Protein AF-A0AA36BYR8-F1 (afdb_monomer_lite)

Organism: Octopus vulgaris (NCBI:txid6645)

Secondary structure (DSSP, 8-state):
--HHHHHHHHHHTT-BS----SHHHHHHHHHHHHH---GGGGG--EEEEEEE-GGGTTSSEEETTS-B--S--B-TT-----TTS-EEEEE-TTS-EEEEETTS--B---B-TT-EEPPPPPPPPPBTTTTEEEEE--EEPPTT-GGG----SS-SEEEEE-PPP----EEEEEEGGG--SEEEPPPBS---HHHHHHHHHH-TT--EEEEETTEEEEEE--SS-PPPPS---SEEEEEE-----

pLDDT: mean 78.92, std 12.3, range [30.88, 96.5]

Structure (mmCIF, N/CA/C/O backbone):
data_AF-A0AA36BYR8-F1
#
_entry.id   AF-A0AA36BYR8-F1
#
loop_
_atom_site.group_PDB
_atom_site.id
_atom_site.type_symbol
_atom_site.label_atom_id
_atom_site.label_alt_id
_atom_site.label_comp_id
_atom_site.label_asym_id
_atom_site.label_entity_id
_atom_site.label_seq_id
_atom_site.pdbx_PDB_ins_code
_atom_site.Cartn_x
_atom_site.Cartn_y
_atom_site.Cartn_z
_atom_site.occupancy
_atom_site.B_iso_or_equiv
_atom_site.auth_seq_id
_atom_site.auth_comp_id
_atom_site.auth_asym_id
_atom_site.auth_atom_id
_atom_site.pdbx_PDB_model_num
ATOM 1 N N . MET A 1 1 ? 12.086 -8.919 -21.365 1.00 90.56 1 MET A N 1
ATOM 2 C CA . MET A 1 1 ? 10.826 -8.605 -22.080 1.00 90.56 1 MET A CA 1
ATOM 3 C C . MET A 1 1 ? 10.870 -7.165 -22.584 1.00 90.56 1 MET A C 1
ATOM 5 O O . MET A 1 1 ? 11.599 -6.370 -21.997 1.00 90.56 1 MET A O 1
ATOM 9 N N . ILE A 1 2 ? 10.138 -6.831 -23.653 1.00 95.56 2 ILE A N 1
ATOM 10 C CA . ILE A 1 2 ? 9.911 -5.421 -24.038 1.00 95.56 2 ILE A CA 1
ATOM 11 C C . ILE A 1 2 ? 8.946 -4.761 -23.050 1.00 95.56 2 ILE A C 1
ATOM 13 O O . ILE A 1 2 ? 8.219 -5.481 -22.360 1.00 95.56 2 ILE A O 1
ATOM 17 N N . TRP A 1 3 ? 8.924 -3.429 -22.971 1.00 95.06 3 TRP A N 1
ATOM 18 C CA . TRP A 1 3 ? 8.187 -2.718 -21.918 1.00 95.06 3 TRP A CA 1
ATOM 19 C C . TRP A 1 3 ? 6.686 -3.039 -21.917 1.00 95.06 3 TRP A C 1
ATOM 21 O O . TRP A 1 3 ? 6.140 -3.430 -20.888 1.00 95.06 3 TRP A O 1
ATOM 31 N N . TYR A 1 4 ? 6.040 -3.008 -23.088 1.00 95.12 4 TYR A N 1
ATOM 32 C CA . TYR A 1 4 ? 4.614 -3.332 -23.219 1.00 95.12 4 TYR A CA 1
ATOM 33 C C . TYR A 1 4 ? 4.281 -4.750 -22.724 1.00 95.12 4 TYR A C 1
ATOM 35 O O . TYR A 1 4 ? 3.317 -4.953 -21.985 1.00 95.12 4 TYR A O 1
ATOM 43 N N . LEU A 1 5 ? 5.105 -5.742 -23.080 1.00 96.50 5 LEU A N 1
ATOM 44 C CA . LEU A 1 5 ? 4.911 -7.119 -22.619 1.00 96.50 5 LEU A CA 1
ATOM 45 C C . LEU A 1 5 ? 5.181 -7.265 -21.118 1.00 96.50 5 LEU A C 1
ATOM 47 O O . LEU A 1 5 ? 4.513 -8.063 -20.469 1.00 96.50 5 LEU A O 1
ATOM 51 N N . ALA A 1 6 ? 6.122 -6.497 -20.566 1.00 95.56 6 ALA A N 1
ATOM 52 C CA . ALA A 1 6 ? 6.394 -6.473 -19.132 1.00 95.56 6 ALA A CA 1
ATOM 53 C C . ALA A 1 6 ? 5.211 -5.885 -18.342 1.00 95.56 6 ALA A C 1
ATOM 55 O O . ALA A 1 6 ? 4.755 -6.502 -17.382 1.00 95.56 6 ALA A O 1
ATOM 56 N N . SER A 1 7 ? 4.655 -4.759 -18.799 1.00 95.31 7 SER A N 1
ATOM 57 C CA . SER A 1 7 ? 3.421 -4.169 -18.260 1.00 95.31 7 SER A CA 1
ATOM 58 C C . SER A 1 7 ? 2.261 -5.168 -18.296 1.00 95.31 7 SER A C 1
ATOM 60 O O . SER A 1 7 ? 1.650 -5.473 -17.268 1.00 95.31 7 SER A O 1
ATOM 62 N N . LYS A 1 8 ? 2.001 -5.766 -19.467 1.00 95.56 8 LYS A N 1
ATOM 63 C CA . LYS A 1 8 ? 0.936 -6.763 -19.642 1.00 95.56 8 LYS A CA 1
ATOM 64 C C . LYS A 1 8 ? 1.138 -7.986 -18.743 1.00 95.56 8 LYS A C 1
ATOM 66 O O . LYS A 1 8 ? 0.169 -8.513 -18.199 1.00 95.56 8 LYS A O 1
ATOM 71 N N . PHE A 1 9 ? 2.385 -8.426 -18.570 1.00 93.12 9 PHE A N 1
ATOM 72 C CA . PHE A 1 9 ? 2.729 -9.522 -17.670 1.00 93.12 9 PHE A CA 1
ATOM 73 C C . PHE A 1 9 ? 2.362 -9.197 -16.218 1.00 93.12 9 PHE A C 1
ATOM 75 O O . PHE A 1 9 ? 1.709 -10.016 -15.580 1.00 93.12 9 PHE A O 1
ATOM 82 N N . CYS A 1 10 ? 2.702 -8.009 -15.709 1.00 91.44 10 CYS A N 1
ATOM 83 C CA . CYS A 1 10 ? 2.327 -7.616 -14.349 1.00 91.44 10 CYS A CA 1
ATOM 84 C C . CYS A 1 10 ? 0.806 -7.515 -14.174 1.00 91.44 10 CYS A C 1
ATOM 86 O O . CYS A 1 10 ? 0.262 -8.056 -13.207 1.00 91.44 10 CYS A O 1
ATOM 88 N N . LYS A 1 11 ? 0.109 -6.923 -15.151 1.00 91.69 11 LYS A N 1
ATOM 89 C CA . LYS A 1 11 ? -1.354 -6.759 -15.124 1.00 91.69 11 LYS A CA 1
ATOM 90 C C . LYS A 1 11 ? -2.101 -8.090 -15.082 1.00 91.69 11 LYS A C 1
ATOM 92 O O . LYS A 1 11 ? -3.120 -8.192 -14.405 1.00 91.69 11 LYS A O 1
ATOM 97 N N . LYS A 1 12 ? -1.562 -9.136 -15.724 1.00 90.19 12 LYS A N 1
ATOM 98 C CA . LYS A 1 12 ? -2.100 -10.507 -15.643 1.00 90.19 12 LYS A CA 1
ATOM 99 C C . LYS A 1 12 ? -2.194 -11.027 -14.198 1.00 90.19 12 LYS A C 1
ATOM 101 O O . LYS A 1 12 ? -3.050 -11.857 -13.920 1.00 90.19 12 LYS A O 1
ATOM 106 N N . TYR A 1 13 ? -1.346 -10.539 -13.292 1.00 85.19 13 TYR A N 1
ATOM 107 C CA . TYR A 1 13 ? -1.317 -10.922 -11.876 1.00 85.19 13 TYR A CA 1
ATOM 108 C C . TYR A 1 13 ? -1.799 -9.792 -10.952 1.00 85.19 13 TYR A C 1
ATOM 110 O O . TYR A 1 13 ? -1.304 -9.659 -9.833 1.00 85.19 13 TYR A O 1
ATOM 118 N N . HIS A 1 14 ? -2.727 -8.947 -11.420 1.00 86.00 14 HIS A N 1
ATOM 119 C CA . HIS A 1 14 ? -3.298 -7.836 -10.640 1.00 86.00 14 HIS A CA 1
ATOM 120 C C . HIS A 1 14 ? -2.235 -6.907 -10.022 1.00 86.00 14 HIS A C 1
ATOM 122 O O . HIS A 1 14 ? -2.396 -6.384 -8.921 1.00 86.00 14 HIS A O 1
ATOM 128 N N . SER A 1 15 ? -1.122 -6.739 -10.732 1.00 87.88 15 SER A N 1
ATOM 129 C CA . SER A 1 15 ? 0.039 -5.946 -10.331 1.00 87.88 15 SER A CA 1
ATOM 130 C C . SER A 1 15 ? 0.421 -4.990 -11.461 1.00 87.88 15 SER A C 1
ATOM 132 O O . SER A 1 15 ? -0.061 -5.130 -12.583 1.00 87.88 15 SER A O 1
ATOM 134 N N . ASN A 1 16 ? 1.328 -4.051 -11.205 1.00 92.31 16 ASN A N 1
ATOM 135 C CA . ASN A 1 16 ? 1.811 -3.108 -12.222 1.00 92.31 16 ASN A CA 1
ATOM 136 C C . ASN A 1 16 ? 3.339 -3.070 -12.255 1.00 92.31 16 ASN A C 1
ATOM 138 O O . ASN A 1 16 ? 3.994 -3.637 -11.375 1.00 92.31 16 ASN A O 1
ATOM 142 N N . LEU A 1 17 ? 3.927 -2.412 -13.258 1.00 93.88 17 LEU A N 1
ATOM 143 C CA . LEU A 1 17 ? 5.334 -2.035 -13.145 1.00 93.88 17 LEU A CA 1
ATOM 144 C C . LEU A 1 17 ? 5.497 -1.019 -11.995 1.00 93.88 17 LEU A C 1
ATOM 146 O O . LEU A 1 17 ? 4.540 -0.326 -11.645 1.00 93.88 17 LEU A O 1
ATOM 150 N N . PRO A 1 18 ? 6.693 -0.911 -11.387 1.00 92.69 18 PRO A N 1
ATOM 151 C CA . PRO A 1 18 ? 6.927 0.010 -10.284 1.00 92.69 18 PRO A CA 1
ATOM 152 C C . PRO A 1 18 ? 6.520 1.452 -10.616 1.00 92.69 18 PRO A C 1
ATOM 154 O O . PRO A 1 18 ? 7.042 2.038 -11.567 1.00 92.69 18 PRO A O 1
ATOM 157 N N . TYR A 1 19 ? 5.635 2.014 -9.793 1.00 92.69 19 TYR A N 1
ATOM 158 C CA . TYR A 1 19 ? 5.282 3.433 -9.761 1.00 92.69 19 TYR A CA 1
ATOM 159 C C . TYR A 1 19 ? 6.088 4.112 -8.647 1.00 92.69 19 TYR A C 1
ATOM 161 O O . TYR A 1 19 ? 5.901 3.814 -7.466 1.00 92.69 19 TYR A O 1
ATOM 169 N N . LEU A 1 20 ? 7.042 4.970 -9.013 1.00 91.25 20 LEU A N 1
ATOM 170 C CA . LEU A 1 20 ? 8.031 5.533 -8.086 1.00 91.25 20 LEU A CA 1
ATOM 171 C C . LEU A 1 20 ? 7.795 7.034 -7.917 1.00 91.25 20 LEU A C 1
ATOM 173 O O . LEU A 1 20 ? 8.389 7.853 -8.615 1.00 91.25 20 LEU A O 1
ATOM 177 N N . LYS A 1 21 ? 6.897 7.385 -6.999 1.00 89.62 21 LYS A N 1
ATOM 178 C CA . LYS A 1 21 ? 6.422 8.763 -6.793 1.00 89.62 21 LYS A CA 1
ATOM 179 C C . LYS A 1 21 ? 7.279 9.603 -5.842 1.00 89.62 21 LYS A C 1
ATOM 181 O O . LYS A 1 21 ? 7.067 10.804 -5.736 1.00 89.62 21 LYS A O 1
ATOM 186 N N . ASP A 1 22 ? 8.208 8.977 -5.126 1.00 91.50 22 ASP A N 1
ATOM 187 C CA . ASP A 1 22 ? 9.018 9.614 -4.086 1.00 91.50 22 ASP A CA 1
ATOM 188 C C . ASP A 1 22 ? 10.299 8.810 -3.787 1.00 91.50 22 ASP A C 1
ATOM 190 O O . ASP A 1 22 ? 10.531 7.710 -4.292 1.00 91.50 22 ASP A O 1
ATOM 194 N N . MET A 1 23 ? 11.160 9.353 -2.924 1.00 90.12 23 MET A N 1
ATOM 195 C CA . MET A 1 23 ? 12.376 8.655 -2.496 1.00 90.12 23 MET A CA 1
ATOM 196 C C . MET A 1 23 ? 12.101 7.409 -1.643 1.00 90.12 23 MET A C 1
ATOM 198 O O . MET A 1 23 ? 12.967 6.536 -1.560 1.00 90.12 23 MET A O 1
ATOM 202 N N . GLU A 1 24 ? 10.936 7.313 -1.000 1.00 90.25 24 GLU A N 1
ATOM 203 C CA . GLU A 1 24 ? 10.567 6.146 -0.196 1.00 90.25 24 GLU A CA 1
ATOM 204 C C . GLU A 1 24 ? 10.315 4.933 -1.097 1.00 90.25 24 GLU A C 1
ATOM 206 O O . GLU A 1 24 ? 10.917 3.878 -0.894 1.00 90.25 24 GLU A O 1
ATOM 211 N N . SER A 1 25 ? 9.523 5.109 -2.155 1.00 88.44 25 SER A N 1
ATOM 212 C CA . SER A 1 25 ? 9.242 4.091 -3.171 1.00 88.44 25 SER A CA 1
ATOM 213 C C . SER A 1 25 ? 10.504 3.641 -3.915 1.00 88.44 25 SER A C 1
ATOM 215 O O . SER A 1 25 ? 10.705 2.437 -4.095 1.00 88.44 25 SER A O 1
ATOM 217 N N . VAL A 1 26 ? 11.418 4.561 -4.255 1.00 88.62 26 VAL A N 1
ATOM 218 C CA . VAL A 1 26 ? 12.731 4.216 -4.842 1.00 88.62 26 VAL A CA 1
ATOM 219 C C . VAL A 1 26 ? 13.553 3.333 -3.893 1.00 88.62 26 VAL A C 1
ATOM 221 O O . VAL A 1 26 ? 14.040 2.270 -4.289 1.00 88.62 26 VAL A O 1
ATOM 224 N N . LYS A 1 27 ? 13.683 3.736 -2.620 1.00 87.75 27 LYS A N 1
ATOM 225 C CA . LYS A 1 27 ? 14.439 2.976 -1.609 1.00 87.75 27 LYS A CA 1
ATOM 226 C C . LYS A 1 27 ? 13.805 1.619 -1.307 1.00 87.75 27 LYS A C 1
ATOM 228 O O . LYS A 1 27 ? 14.537 0.648 -1.124 1.00 87.75 27 LYS A O 1
ATOM 233 N N . ALA A 1 28 ? 12.476 1.537 -1.252 1.00 84.69 28 ALA A N 1
ATOM 234 C CA . ALA A 1 28 ? 11.751 0.300 -0.974 1.00 84.69 28 ALA A CA 1
ATOM 235 C C . ALA A 1 28 ? 12.060 -0.774 -2.025 1.00 84.69 28 ALA A C 1
ATOM 237 O O . ALA A 1 28 ? 12.408 -1.905 -1.678 1.00 84.69 28 ALA A O 1
ATOM 238 N N . ILE A 1 29 ? 12.021 -0.394 -3.303 1.00 82.44 29 ILE A N 1
ATOM 239 C CA . ILE A 1 29 ? 12.349 -1.285 -4.415 1.00 82.44 29 ILE A CA 1
ATOM 240 C C . ILE A 1 29 ? 13.840 -1.656 -4.408 1.00 82.44 29 ILE A C 1
ATOM 242 O O . ILE A 1 29 ? 14.174 -2.838 -4.501 1.00 82.44 29 ILE A O 1
ATOM 246 N N . GLY A 1 30 ? 14.743 -0.688 -4.207 1.00 81.12 30 GLY A N 1
ATOM 247 C CA . GLY A 1 30 ? 16.182 -0.959 -4.089 1.00 81.12 30 GLY A CA 1
ATOM 248 C C . GLY A 1 30 ? 16.512 -1.950 -2.962 1.00 81.12 30 GLY A C 1
ATOM 249 O O . GLY A 1 30 ? 17.247 -2.919 -3.164 1.00 81.12 30 GLY A O 1
ATOM 250 N N . LYS A 1 31 ? 15.906 -1.768 -1.783 1.00 80.69 31 LYS A N 1
ATOM 251 C CA . LYS A 1 31 ? 16.051 -2.680 -0.639 1.00 80.69 31 LYS A CA 1
ATOM 252 C C . LYS A 1 31 ? 15.538 -4.083 -0.964 1.00 80.69 31 LYS A C 1
ATOM 254 O O . LYS A 1 31 ? 16.227 -5.052 -0.642 1.00 80.69 31 LYS A O 1
ATOM 259 N N . ALA A 1 32 ? 14.379 -4.195 -1.618 1.00 78.50 32 ALA A N 1
ATOM 260 C CA . ALA A 1 32 ? 13.830 -5.485 -2.028 1.00 78.50 32 ALA A CA 1
ATOM 261 C C . ALA A 1 32 ? 14.828 -6.255 -2.906 1.00 78.50 32 ALA A C 1
ATOM 263 O O . ALA A 1 32 ? 15.082 -7.428 -2.640 1.00 78.50 32 ALA A O 1
ATOM 264 N N . PHE A 1 33 ? 15.487 -5.590 -3.864 1.00 75.69 33 PHE A N 1
ATOM 265 C CA . PHE A 1 33 ? 16.519 -6.216 -4.699 1.00 75.69 33 PHE A CA 1
ATOM 266 C C . PHE A 1 33 ? 17.730 -6.708 -3.918 1.00 75.69 33 PHE A C 1
ATOM 268 O O . PHE A 1 33 ? 18.145 -7.852 -4.112 1.00 75.69 33 PHE A O 1
ATOM 275 N N . HIS A 1 34 ? 18.273 -5.883 -3.019 1.00 71.12 34 HIS A N 1
ATOM 276 C CA . HIS A 1 34 ? 19.420 -6.265 -2.190 1.00 71.12 34 HIS A CA 1
ATOM 277 C C . HIS A 1 34 ? 19.131 -7.469 -1.289 1.00 71.12 34 HIS A C 1
ATOM 279 O O . HIS A 1 34 ? 20.029 -8.265 -1.024 1.00 71.12 34 HIS A O 1
ATOM 285 N N . GLN A 1 35 ? 17.889 -7.603 -0.823 1.00 69.88 35 GLN A N 1
ATOM 286 C CA . GLN A 1 35 ? 17.458 -8.703 0.036 1.00 69.88 35 GLN A CA 1
ATOM 287 C C . GLN A 1 35 ? 17.150 -9.989 -0.742 1.00 69.88 35 GLN A C 1
ATOM 289 O O . GLN A 1 35 ? 17.133 -11.071 -0.151 1.00 69.88 35 GLN A O 1
ATOM 294 N N . THR A 1 36 ? 16.929 -9.913 -2.060 1.00 67.62 36 THR A N 1
ATOM 295 C CA . THR A 1 36 ? 16.732 -11.121 -2.865 1.00 67.62 36 THR A CA 1
ATOM 296 C C . THR A 1 36 ? 18.028 -11.934 -2.948 1.00 67.62 36 THR A C 1
ATOM 298 O O . THR A 1 36 ? 19.098 -11.420 -3.264 1.00 67.62 36 THR A O 1
ATOM 301 N N . ARG A 1 37 ? 17.945 -13.254 -2.731 1.00 61.38 37 ARG A N 1
ATOM 302 C CA . ARG A 1 37 ? 19.077 -14.184 -2.939 1.00 61.38 37 ARG A CA 1
ATOM 303 C C . ARG A 1 37 ? 19.373 -14.457 -4.423 1.00 61.38 37 ARG A C 1
ATOM 305 O O . ARG A 1 37 ? 20.135 -15.366 -4.750 1.00 61.38 37 ARG A O 1
ATOM 312 N N . ILE A 1 38 ? 18.757 -13.711 -5.338 1.00 62.19 38 ILE A N 1
ATOM 313 C CA . ILE A 1 38 ? 18.843 -13.974 -6.771 1.00 62.19 38 ILE A CA 1
ATOM 314 C C . ILE A 1 38 ? 20.109 -13.298 -7.309 1.00 62.19 38 ILE A C 1
ATOM 316 O O . ILE A 1 38 ? 20.123 -12.106 -7.611 1.00 62.19 38 ILE A O 1
ATOM 320 N N . ARG A 1 39 ? 21.191 -14.077 -7.443 1.00 55.56 39 ARG A N 1
ATOM 321 C CA . ARG A 1 39 ? 22.519 -13.603 -7.887 1.00 55.56 39 ARG A CA 1
ATOM 322 C C . ARG A 1 39 ? 22.492 -12.824 -9.215 1.00 55.56 39 ARG A C 1
ATOM 324 O O . ARG A 1 39 ? 23.289 -11.910 -9.389 1.00 55.56 39 ARG A O 1
ATOM 331 N N . HIS A 1 40 ? 21.543 -13.118 -10.106 1.00 58.88 40 HIS A N 1
ATOM 332 C CA . HIS A 1 40 ? 21.393 -12.454 -11.408 1.00 58.88 40 HIS A CA 1
ATOM 333 C C . HIS A 1 40 ? 20.83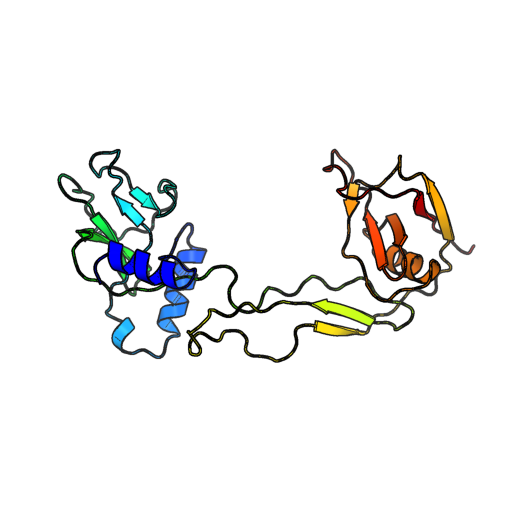3 -11.015 -11.345 1.00 58.88 40 HIS A C 1
ATOM 335 O O . HIS A 1 40 ? 20.902 -10.292 -12.339 1.00 58.88 40 HIS A O 1
ATOM 341 N N . TYR A 1 41 ? 20.310 -10.554 -10.200 1.00 61.22 41 TYR A N 1
ATOM 342 C CA . TYR A 1 41 ? 19.716 -9.211 -10.095 1.00 61.22 41 TYR A CA 1
ATOM 343 C C . TYR A 1 41 ? 20.732 -8.080 -9.917 1.00 61.22 41 TYR A C 1
ATOM 345 O O . TYR A 1 41 ? 20.435 -6.944 -10.279 1.00 61.22 41 TYR A O 1
ATOM 353 N N . LYS A 1 42 ? 21.943 -8.363 -9.416 1.00 56.03 42 LYS A N 1
ATOM 354 C CA . LYS A 1 42 ? 22.950 -7.323 -9.122 1.00 56.03 42 LYS A CA 1
ATOM 355 C C . LYS A 1 42 ? 23.416 -6.524 -10.351 1.00 56.03 42 LYS A C 1
ATOM 357 O O . LYS A 1 42 ? 23.873 -5.395 -10.184 1.00 56.03 42 LYS A O 1
ATOM 362 N N . HIS A 1 43 ? 23.241 -7.071 -11.556 1.00 60.53 43 HIS A N 1
ATOM 363 C CA . HIS A 1 43 ? 23.642 -6.452 -12.828 1.00 60.53 43 HIS A CA 1
ATOM 364 C C . HIS A 1 43 ? 22.486 -6.306 -13.828 1.00 60.53 43 HIS A C 1
ATOM 366 O O . HIS A 1 43 ? 22.716 -6.070 -15.010 1.00 60.53 43 HIS A O 1
ATOM 372 N N . SER A 1 44 ? 21.241 -6.473 -13.377 1.00 73.00 44 SER A N 1
ATOM 373 C CA . SER A 1 44 ? 20.076 -6.408 -14.258 1.00 73.00 44 SER A CA 1
ATOM 374 C C . SER A 1 44 ? 19.457 -5.014 -14.256 1.00 73.00 44 SER A C 1
ATOM 376 O O . SER A 1 44 ? 19.255 -4.415 -13.201 1.00 73.00 44 SER A O 1
ATOM 378 N N . ASN A 1 45 ? 19.086 -4.530 -15.441 1.00 85.31 45 ASN A N 1
ATOM 379 C CA . ASN A 1 45 ? 18.134 -3.437 -15.582 1.00 85.31 45 ASN A CA 1
ATOM 380 C C . ASN A 1 45 ? 16.706 -3.985 -15.569 1.00 85.31 45 ASN A C 1
ATOM 382 O O . ASN A 1 45 ? 16.420 -5.055 -16.113 1.00 85.31 45 ASN A O 1
ATOM 386 N N . TYR A 1 46 ? 15.790 -3.245 -14.958 1.00 88.56 46 TYR A N 1
ATOM 387 C CA . TYR A 1 46 ? 14.394 -3.654 -14.853 1.00 88.56 46 TYR A CA 1
ATOM 388 C C . TYR A 1 46 ? 13.465 -2.493 -15.155 1.00 88.56 46 TYR A C 1
ATOM 390 O O . TYR A 1 46 ? 13.726 -1.349 -14.786 1.00 88.56 46 TYR A O 1
ATOM 398 N N . TRP A 1 47 ? 12.399 -2.798 -15.888 1.00 94.06 47 TRP A N 1
ATOM 399 C CA . TRP A 1 47 ? 11.417 -1.800 -16.281 1.00 94.06 47 TRP A CA 1
ATOM 400 C C . TRP A 1 47 ? 10.712 -1.194 -15.067 1.00 94.06 47 TRP A C 1
ATOM 402 O O . TRP A 1 47 ? 10.388 -1.903 -14.114 1.00 94.06 47 TRP A O 1
ATOM 412 N N . ILE A 1 48 ? 10.453 0.110 -15.142 1.00 94.31 48 ILE A N 1
ATOM 413 C CA . ILE A 1 48 ? 9.514 0.812 -14.264 1.00 94.31 48 ILE A CA 1
ATOM 414 C C . ILE A 1 48 ? 8.326 1.295 -15.098 1.00 94.31 48 ILE A C 1
ATOM 416 O O . ILE A 1 48 ? 8.390 1.305 -16.330 1.00 94.31 48 ILE A O 1
ATOM 420 N N . GLY A 1 49 ? 7.236 1.686 -14.445 1.00 95.00 49 GLY A N 1
ATOM 421 C CA . GLY A 1 49 ? 5.979 2.046 -15.104 1.00 95.00 49 GLY A CA 1
ATOM 422 C C . GLY A 1 49 ? 5.985 3.392 -15.829 1.00 95.00 49 GLY A C 1
ATOM 423 O O . GLY A 1 49 ? 4.920 3.967 -16.004 1.00 95.00 49 GLY A O 1
ATOM 424 N N . LEU A 1 50 ? 7.152 3.918 -16.204 1.00 93.62 50 LEU A N 1
ATOM 425 C CA . LEU A 1 50 ? 7.316 5.256 -16.763 1.00 93.62 50 LEU A CA 1
ATOM 426 C C . LEU A 1 50 ? 7.715 5.187 -18.243 1.00 93.62 50 LEU A C 1
ATOM 428 O O . LEU A 1 50 ? 8.661 4.480 -18.608 1.00 93.62 50 LEU A O 1
ATOM 432 N N . GLN A 1 51 ? 7.020 5.950 -19.082 1.00 91.62 51 GLN A N 1
ATOM 433 C CA . GLN A 1 51 ? 7.247 6.022 -20.526 1.00 91.62 51 GLN A CA 1
ATOM 434 C C . GLN A 1 51 ? 7.210 7.466 -21.038 1.00 91.62 51 GLN A C 1
ATOM 436 O O . GLN A 1 51 ? 6.633 8.356 -20.414 1.00 91.62 51 GLN A O 1
ATOM 441 N N . SER A 1 52 ? 7.832 7.705 -22.188 1.00 88.31 52 SER A N 1
ATOM 442 C CA . SER A 1 52 ? 7.734 8.977 -22.895 1.00 88.31 52 SER A CA 1
ATOM 443 C C . SER A 1 52 ? 6.320 9.144 -23.454 1.00 88.31 52 SER A C 1
ATOM 445 O O . SER A 1 52 ? 5.833 8.265 -24.172 1.00 88.31 52 SER A O 1
ATOM 447 N N . SER A 1 53 ? 5.691 10.280 -23.180 1.00 78.19 53 SER A N 1
ATOM 448 C CA . SER A 1 53 ? 4.343 10.587 -23.638 1.00 78.19 53 SER A CA 1
ATOM 449 C C . SER A 1 53 ? 4.285 10.703 -25.158 1.00 78.19 53 SER A C 1
ATOM 451 O O . SER A 1 53 ? 5.059 11.432 -25.793 1.00 78.19 53 SER A O 1
ATOM 453 N N . SER A 1 54 ? 3.300 10.025 -25.743 1.00 66.88 54 SER A N 1
ATOM 454 C CA . SER A 1 54 ? 2.952 10.163 -27.160 1.00 66.88 54 SER A CA 1
ATOM 455 C C . SER A 1 54 ? 2.399 11.556 -27.488 1.00 66.88 54 SER A C 1
ATOM 457 O O . SER A 1 54 ? 2.591 12.049 -28.598 1.00 66.88 54 SER A O 1
ATOM 459 N N . ARG A 1 55 ? 1.781 12.233 -26.509 1.00 64.69 55 ARG A N 1
ATOM 460 C CA . ARG A 1 55 ? 1.092 13.525 -26.679 1.00 64.69 55 ARG A CA 1
ATOM 461 C C . ARG A 1 55 ? 2.041 14.721 -26.785 1.00 64.69 55 ARG A C 1
ATOM 463 O O . ARG A 1 55 ? 1.650 15.766 -27.288 1.00 64.69 55 ARG A O 1
ATOM 470 N N . GLY A 1 56 ? 3.289 14.566 -26.344 1.00 59.41 56 GLY A N 1
ATOM 471 C CA . GLY A 1 56 ? 4.298 15.630 -26.323 1.00 59.41 56 GLY A CA 1
ATOM 472 C C . GLY A 1 56 ? 5.466 15.423 -27.286 1.00 59.41 56 GLY A C 1
ATOM 473 O O . GLY A 1 56 ? 6.543 15.936 -27.007 1.00 59.41 56 GLY A O 1
ATOM 474 N N . LYS A 1 57 ? 5.317 14.613 -28.348 1.00 58.94 57 LYS A N 1
ATOM 475 C CA . LYS A 1 57 ? 6.432 14.195 -29.233 1.00 58.94 57 LYS A CA 1
ATOM 476 C C . LYS A 1 57 ? 7.634 13.620 -28.457 1.00 58.94 57 LYS A C 1
ATOM 478 O O . LYS A 1 57 ? 8.784 13.882 -28.797 1.00 58.94 57 LYS A O 1
ATOM 483 N N . GLY A 1 58 ? 7.369 12.889 -27.373 1.00 60.69 58 GLY A N 1
ATOM 484 C CA . GLY A 1 58 ? 8.404 12.334 -26.502 1.00 60.69 58 GLY A CA 1
ATOM 485 C C . GLY A 1 58 ? 9.013 13.314 -25.493 1.00 60.69 58 GLY A C 1
ATOM 486 O O . GLY A 1 58 ? 9.776 12.865 -24.654 1.00 60.69 58 GLY A O 1
ATOM 487 N N . GLN A 1 59 ? 8.665 14.609 -25.494 1.00 65.56 59 GLN A N 1
ATOM 488 C CA . GLN A 1 59 ? 9.272 15.611 -24.594 1.00 65.56 59 GLN A CA 1
ATOM 489 C C . GLN A 1 59 ? 8.872 15.474 -23.116 1.00 65.56 59 GLN A C 1
ATOM 491 O O . GLN A 1 59 ? 9.562 15.987 -22.238 1.00 65.56 59 GLN A O 1
ATOM 496 N N . HIS A 1 60 ? 7.769 14.784 -22.834 1.00 81.00 60 HIS A N 1
ATOM 497 C CA . HIS A 1 60 ? 7.225 14.622 -21.486 1.00 81.00 60 HIS A CA 1
ATOM 498 C C . HIS A 1 60 ? 7.194 13.146 -21.101 1.00 81.00 60 HIS A C 1
ATOM 500 O O . HIS A 1 60 ? 7.146 12.278 -21.970 1.00 81.00 60 HIS A O 1
ATOM 506 N N . TRP A 1 61 ? 7.188 12.866 -19.801 1.00 87.94 61 TRP A N 1
ATOM 507 C CA . TRP A 1 61 ? 7.111 11.513 -19.254 1.00 87.94 61 TRP A CA 1
ATOM 508 C C . TRP A 1 61 ? 5.805 11.325 -18.487 1.00 87.94 61 TRP A C 1
ATOM 510 O O . TRP A 1 61 ? 5.373 12.219 -17.757 1.00 87.94 61 TRP A O 1
ATOM 520 N N . GLU A 1 62 ? 5.200 10.156 -18.648 1.00 91.38 62 GLU A N 1
ATOM 521 C CA . GLU A 1 62 ? 3.947 9.768 -18.005 1.00 91.38 62 GLU A CA 1
ATOM 522 C C . GLU A 1 62 ? 4.041 8.336 -17.476 1.00 91.38 62 GLU A C 1
ATOM 524 O O . GLU A 1 62 ? 4.758 7.486 -18.020 1.00 91.38 62 GLU A O 1
ATOM 529 N N . TRP A 1 63 ? 3.336 8.083 -16.382 1.00 93.44 63 TRP A N 1
ATOM 530 C CA . TRP A 1 63 ? 3.212 6.758 -15.794 1.00 93.44 63 TRP A CA 1
ATOM 531 C C . TRP A 1 63 ? 2.154 5.919 -16.524 1.00 93.44 63 TRP A C 1
ATOM 533 O O . TRP A 1 63 ? 1.384 6.433 -17.334 1.00 93.44 63 TRP A O 1
ATOM 543 N N . GLU A 1 64 ? 2.098 4.612 -16.248 1.00 91.56 64 GLU A N 1
ATOM 544 C CA . GLU A 1 64 ? 1.135 3.695 -16.884 1.00 91.56 64 GLU A CA 1
ATOM 545 C C . GLU A 1 64 ? -0.336 4.102 -16.714 1.00 91.56 64 GLU A C 1
ATOM 547 O O . GLU A 1 64 ? -1.171 3.711 -17.529 1.00 91.56 64 GLU A O 1
ATOM 552 N N . ASP A 1 65 ? -0.656 4.843 -15.654 1.00 89.81 65 ASP A N 1
ATOM 553 C CA . ASP A 1 65 ? -1.992 5.364 -15.356 1.00 89.81 65 ASP A CA 1
ATOM 554 C C . ASP A 1 65 ? -2.280 6.720 -16.036 1.00 89.81 65 ASP A C 1
ATOM 556 O O . ASP A 1 65 ? -3.368 7.270 -15.884 1.00 89.81 65 ASP A O 1
ATOM 560 N N . GLY A 1 66 ? -1.326 7.248 -16.810 1.00 89.88 66 GLY A N 1
ATOM 561 C CA . GLY A 1 66 ? -1.405 8.547 -17.477 1.00 89.88 66 GLY A CA 1
ATOM 562 C C . GLY A 1 66 ? -1.026 9.732 -16.584 1.00 89.88 66 GLY A C 1
ATOM 563 O O . GLY A 1 66 ? -1.040 10.871 -17.055 1.00 89.88 66 GLY A O 1
ATOM 564 N N . THR A 1 67 ? -0.663 9.496 -15.321 1.00 91.38 67 THR A N 1
ATOM 565 C CA . THR A 1 67 ? -0.199 10.549 -14.413 1.00 91.38 67 THR A CA 1
ATOM 566 C C . THR A 1 67 ? 1.109 11.156 -14.941 1.00 91.38 67 THR A C 1
ATOM 568 O O . THR A 1 67 ? 2.047 10.408 -15.241 1.00 91.38 67 THR A O 1
ATOM 571 N N . PRO A 1 68 ? 1.231 12.493 -15.061 1.00 90.56 68 PRO A N 1
ATOM 572 C CA . PRO A 1 68 ? 2.475 13.116 -15.501 1.00 90.56 68 PRO A CA 1
ATOM 573 C C . PRO A 1 68 ? 3.580 12.979 -14.446 1.00 90.56 68 PRO A C 1
ATOM 575 O O . PRO A 1 68 ? 3.324 12.898 -13.242 1.00 90.56 68 PRO A O 1
ATOM 578 N N . LEU A 1 69 ? 4.835 12.982 -14.894 1.00 89.88 69 LEU A N 1
ATOM 579 C CA . LEU A 1 69 ? 5.990 12.885 -14.006 1.00 89.88 69 LEU A CA 1
ATOM 580 C C . LEU A 1 69 ? 6.138 14.133 -13.115 1.00 89.88 69 LEU A C 1
ATOM 582 O O . LEU A 1 69 ? 6.460 15.211 -13.607 1.00 89.88 69 LEU A O 1
ATOM 586 N N . SER A 1 70 ? 5.975 13.973 -11.800 1.00 90.38 70 SER A N 1
ATOM 587 C CA . SER A 1 70 ? 6.160 15.040 -10.797 1.00 90.38 70 SER A CA 1
ATOM 588 C C . SER A 1 70 ? 7.438 14.893 -9.961 1.00 90.38 70 SER A C 1
ATOM 590 O O . SER A 1 70 ? 7.996 15.880 -9.488 1.00 90.38 70 SER A O 1
ATOM 592 N N . PHE A 1 71 ? 7.930 13.665 -9.801 1.00 91.12 71 PHE A N 1
ATOM 593 C CA . PHE A 1 71 ? 9.167 13.330 -9.099 1.00 91.12 71 PHE A CA 1
ATOM 594 C C . PHE A 1 71 ? 10.078 12.551 -10.036 1.00 91.12 71 PHE A C 1
ATOM 596 O O . PHE A 1 71 ? 9.619 11.650 -10.733 1.00 91.12 71 PHE A O 1
ATOM 603 N N . SER A 1 72 ? 11.376 12.857 -10.039 1.00 88.56 72 SER A N 1
ATOM 604 C CA . SER A 1 72 ? 12.324 12.126 -10.872 1.00 88.56 72 SER A CA 1
ATOM 605 C C . SER A 1 72 ? 13.608 11.761 -10.148 1.00 88.56 72 SER A C 1
ATOM 607 O O . SER A 1 72 ? 14.111 12.502 -9.303 1.00 88.56 72 SER A O 1
ATOM 609 N N . TYR A 1 73 ? 14.158 10.605 -10.512 1.00 90.31 73 TYR A N 1
ATOM 610 C CA . TYR A 1 73 ? 15.429 10.128 -9.981 1.00 90.31 73 TYR A CA 1
ATOM 611 C C . TYR A 1 73 ? 16.366 9.629 -11.089 1.00 90.31 73 TYR A C 1
ATOM 613 O O . TYR A 1 73 ? 17.068 8.622 -10.955 1.00 90.31 73 TYR A O 1
ATOM 621 N N . TRP A 1 74 ? 16.389 10.367 -12.201 1.00 89.00 74 TRP A N 1
ATOM 622 C CA . TRP A 1 74 ? 17.253 10.107 -13.352 1.00 89.00 74 TRP A CA 1
ATOM 623 C C . TRP A 1 74 ? 18.747 10.105 -12.986 1.00 89.00 74 TRP A C 1
ATOM 625 O O . TRP A 1 74 ? 19.207 10.814 -12.083 1.00 89.00 74 TRP A O 1
ATOM 635 N N . SER A 1 75 ? 19.521 9.282 -13.692 1.00 86.19 75 SER A N 1
ATOM 636 C CA . SER A 1 75 ? 20.986 9.298 -13.659 1.00 86.19 75 SER A CA 1
ATOM 637 C C . SER A 1 75 ? 21.532 10.576 -14.300 1.00 86.19 75 SER A C 1
ATOM 639 O O . SER A 1 75 ? 20.968 11.071 -15.267 1.00 86.19 75 SER A O 1
ATOM 641 N N . ARG A 1 76 ? 22.683 11.082 -13.837 1.00 73.94 76 ARG A N 1
ATOM 642 C CA . ARG A 1 76 ? 23.350 12.248 -14.460 1.00 73.94 76 ARG A CA 1
ATOM 643 C C . ARG A 1 76 ? 23.782 11.998 -15.912 1.00 73.94 76 ARG A C 1
ATOM 645 O O . ARG A 1 76 ? 23.987 12.949 -16.647 1.00 73.94 76 ARG A O 1
ATOM 652 N N . LYS A 1 77 ? 23.913 10.728 -16.315 1.00 67.50 77 LYS A N 1
ATOM 653 C CA . LYS A 1 77 ? 24.219 10.305 -17.695 1.00 67.50 77 LYS A CA 1
ATOM 654 C C . LYS A 1 77 ? 22.978 10.250 -18.602 1.00 67.50 77 LYS A C 1
ATOM 656 O O . LYS A 1 77 ? 23.070 9.799 -19.739 1.00 67.50 77 LYS A O 1
ATOM 661 N N . TYR A 1 78 ? 21.807 10.625 -18.090 1.00 66.94 78 TYR A N 1
ATOM 662 C CA . TYR A 1 78 ? 20.572 10.656 -18.861 1.00 66.94 78 TYR A CA 1
ATOM 663 C C . TYR A 1 78 ? 20.585 11.845 -19.829 1.00 66.94 78 TYR A C 1
ATOM 665 O O . TYR A 1 78 ? 20.663 12.995 -19.403 1.00 66.94 78 TYR A O 1
ATOM 673 N N . HIS A 1 79 ? 20.475 11.558 -21.126 1.00 57.72 79 HIS A N 1
ATOM 674 C CA . HIS A 1 79 ? 20.263 12.567 -22.159 1.00 57.72 79 HIS A CA 1
ATOM 675 C C . HIS A 1 79 ? 18.798 12.520 -22.624 1.00 57.72 79 HIS A C 1
ATOM 677 O O . HIS A 1 79 ? 18.361 11.481 -23.119 1.00 57.72 79 HIS A O 1
ATOM 683 N N . PRO A 1 80 ? 18.038 13.624 -22.526 1.00 58.31 80 PRO A N 1
ATOM 684 C CA . PRO A 1 80 ? 16.629 13.690 -22.911 1.00 58.31 80 PRO A CA 1
ATOM 685 C C . PRO A 1 80 ? 16.423 13.835 -24.427 1.00 58.31 80 PRO A C 1
ATOM 687 O O . PRO A 1 80 ? 15.432 14.419 -24.853 1.00 58.31 80 PRO A O 1
ATOM 690 N N . ASN A 1 81 ? 17.318 13.324 -25.276 1.00 57.47 81 ASN A N 1
ATOM 691 C CA . ASN A 1 81 ? 17.104 13.361 -26.727 1.00 57.47 81 ASN A CA 1
ATOM 692 C C . ASN A 1 81 ? 16.127 12.244 -27.138 1.00 57.47 81 ASN A C 1
ATOM 694 O O . ASN A 1 81 ? 16.481 11.294 -27.827 1.00 57.47 81 ASN A O 1
ATOM 698 N N . VAL A 1 82 ? 14.881 12.379 -26.679 1.00 60.25 82 VAL A N 1
ATOM 699 C CA . VAL A 1 82 ? 13.705 11.522 -26.928 1.00 60.25 82 VAL A CA 1
ATOM 700 C C . VAL A 1 82 ? 13.033 11.824 -28.277 1.00 60.25 82 VAL A C 1
ATOM 702 O O . VAL A 1 82 ? 11.915 11.390 -28.545 1.00 60.25 82 VAL A O 1
ATOM 705 N N . LEU A 1 83 ? 13.708 12.564 -29.159 1.00 57.25 83 LEU A N 1
ATOM 706 C CA . LEU A 1 83 ? 13.170 12.911 -30.467 1.00 57.25 83 LEU A CA 1
ATOM 707 C C . LEU A 1 83 ? 13.131 11.657 -31.358 1.00 57.25 83 LEU A C 1
ATOM 709 O O . LEU A 1 83 ? 14.139 10.981 -31.556 1.00 57.25 83 LEU A O 1
ATOM 713 N N . ASN A 1 84 ? 11.945 11.378 -31.903 1.00 64.31 84 ASN A N 1
ATOM 714 C CA . ASN A 1 84 ? 11.628 10.363 -32.920 1.00 64.31 84 ASN A CA 1
ATOM 715 C C . ASN A 1 84 ? 11.411 8.907 -32.462 1.00 64.31 84 ASN A C 1
ATOM 717 O O . ASN A 1 84 ? 11.064 8.082 -33.306 1.00 64.31 84 ASN A O 1
ATOM 721 N N . TYR A 1 85 ? 11.534 8.561 -31.174 1.00 70.25 85 TYR A N 1
ATOM 722 C CA . TYR A 1 85 ? 11.215 7.205 -30.691 1.00 70.25 85 TYR A CA 1
ATOM 723 C C . TYR A 1 85 ? 10.496 7.212 -29.337 1.00 70.25 85 TYR A C 1
ATOM 725 O O . TYR A 1 85 ? 10.702 8.104 -28.522 1.00 70.25 85 TYR A O 1
ATOM 733 N N . HIS A 1 86 ? 9.683 6.182 -29.074 1.00 83.06 86 HIS A N 1
ATOM 734 C CA . HIS A 1 86 ? 9.103 5.947 -27.749 1.00 83.06 86 HIS A CA 1
ATOM 735 C C . HIS A 1 86 ? 10.142 5.316 -26.817 1.00 83.06 86 HIS A C 1
ATOM 737 O O . HIS A 1 86 ? 10.638 4.206 -27.063 1.00 83.06 86 HIS A O 1
ATOM 743 N N . TYR A 1 87 ? 10.453 6.023 -25.735 1.00 88.12 87 TYR A N 1
ATOM 744 C CA . TYR A 1 87 ? 11.386 5.586 -24.706 1.00 88.12 87 TYR A CA 1
ATOM 745 C C . TYR A 1 87 ? 10.652 5.182 -23.440 1.00 88.12 87 TYR A C 1
ATOM 747 O O . TYR A 1 87 ? 9.634 5.752 -23.063 1.00 88.12 87 TYR A O 1
ATOM 755 N N . CYS A 1 88 ? 11.210 4.186 -22.771 1.00 91.38 88 CYS A N 1
ATOM 756 C CA . CYS A 1 88 ? 10.692 3.664 -21.525 1.00 91.38 88 CYS A CA 1
ATOM 757 C C . CYS A 1 88 ? 11.800 3.689 -20.482 1.00 91.38 88 CYS A C 1
ATOM 759 O O . CYS A 1 88 ? 12.981 3.498 -20.801 1.00 91.38 88 CYS A O 1
ATOM 761 N N . ALA A 1 89 ? 11.422 3.949 -19.238 1.00 92.19 89 ALA A N 1
ATOM 762 C CA . ALA A 1 89 ? 12.368 4.067 -18.150 1.00 92.19 89 ALA A CA 1
ATOM 763 C C . ALA A 1 89 ? 12.625 2.707 -17.504 1.00 92.19 89 ALA A C 1
ATOM 765 O O . ALA A 1 89 ? 11.716 1.899 -17.296 1.00 92.19 89 ALA A O 1
ATOM 766 N N . TYR A 1 90 ? 13.874 2.473 -17.138 1.00 91.38 90 TYR A N 1
ATOM 767 C CA . TYR A 1 90 ? 14.297 1.340 -16.336 1.00 91.38 90 TYR A CA 1
ATOM 768 C C . TYR A 1 90 ? 15.167 1.826 -15.182 1.00 91.38 90 TYR A C 1
ATOM 770 O O . TYR A 1 90 ? 15.715 2.928 -15.211 1.00 91.38 90 TYR A O 1
ATOM 778 N N . MET A 1 91 ? 15.310 0.988 -14.165 1.00 88.56 91 MET A N 1
ATOM 779 C CA . MET A 1 91 ? 16.174 1.252 -13.024 1.00 88.56 91 MET A CA 1
ATOM 780 C C . MET A 1 91 ? 17.289 0.200 -12.961 1.00 88.56 91 MET A C 1
ATOM 782 O O . MET A 1 91 ? 17.098 -0.956 -13.347 1.00 88.56 91 MET A O 1
ATOM 786 N N . GLU A 1 92 ? 18.476 0.632 -12.538 1.00 80.69 92 GLU A N 1
ATOM 787 C CA . GLU A 1 92 ? 19.643 -0.226 -12.296 1.00 80.69 92 GLU A CA 1
ATOM 788 C C . GLU A 1 92 ? 19.824 -0.480 -10.791 1.00 80.69 92 GLU A C 1
ATOM 790 O O . GLU A 1 92 ? 19.151 0.123 -9.951 1.00 80.69 92 GLU A O 1
ATOM 795 N N . SER A 1 93 ? 20.750 -1.365 -10.413 1.00 68.12 93 SER A N 1
ATOM 796 C CA . SER A 1 93 ? 21.007 -1.733 -9.010 1.00 68.12 93 SER A CA 1
ATOM 797 C C . SER A 1 93 ? 21.388 -0.549 -8.100 1.00 68.12 93 SER A C 1
ATOM 799 O O . SER A 1 93 ? 21.179 -0.623 -6.894 1.00 68.12 93 SER A O 1
ATOM 801 N N . GLY A 1 94 ? 21.848 0.578 -8.661 1.00 62.56 94 GLY A N 1
ATOM 802 C CA . GLY A 1 94 ? 22.119 1.840 -7.953 1.00 62.56 94 GLY A CA 1
ATOM 803 C C . GLY A 1 94 ? 20.906 2.761 -7.746 1.00 62.56 94 GLY A C 1
ATOM 804 O O . GLY A 1 94 ? 21.079 3.928 -7.401 1.00 62.56 94 GLY A O 1
ATOM 805 N N . SER A 1 95 ? 19.683 2.275 -7.985 1.00 73.75 95 SER A N 1
ATOM 806 C CA . SER A 1 95 ? 18.402 2.991 -7.817 1.00 73.75 95 SER A CA 1
ATOM 807 C C . SER A 1 95 ? 18.171 4.209 -8.724 1.00 73.75 95 SER A C 1
ATOM 809 O O . SER A 1 95 ? 17.096 4.795 -8.678 1.00 73.75 95 SER A O 1
ATOM 811 N N . LYS A 1 96 ? 19.137 4.605 -9.561 1.00 86.00 96 LYS A N 1
ATOM 812 C CA . LYS A 1 96 ? 18.978 5.677 -10.555 1.00 86.00 96 LYS A CA 1
ATOM 813 C C . LYS A 1 96 ? 18.237 5.184 -11.793 1.00 86.00 96 LYS A C 1
ATOM 815 O O . LYS A 1 96 ? 18.387 4.031 -12.199 1.00 86.00 96 LYS A O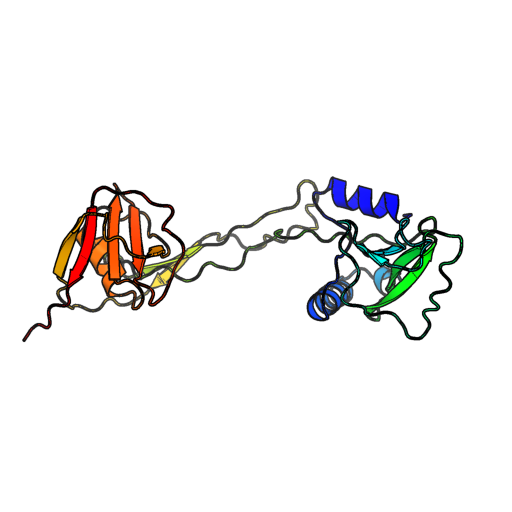 1
ATOM 820 N N . TRP A 1 97 ? 17.452 6.075 -12.391 1.00 89.94 97 TRP A N 1
ATOM 821 C CA . TRP A 1 97 ? 16.663 5.762 -13.579 1.00 89.94 97 TRP A CA 1
ATOM 822 C C . TRP A 1 97 ? 17.433 6.103 -14.851 1.00 89.94 97 TRP A C 1
ATOM 824 O O . TRP A 1 97 ? 18.169 7.092 -14.915 1.00 89.94 97 TRP A O 1
ATOM 834 N N . MET A 1 98 ? 17.235 5.288 -15.873 1.00 88.94 98 MET A N 1
ATOM 835 C CA . MET A 1 98 ? 17.740 5.480 -17.227 1.00 88.94 98 MET A CA 1
ATOM 836 C C . MET A 1 98 ? 16.625 5.156 -18.219 1.00 88.94 98 MET A C 1
ATOM 838 O O . MET A 1 98 ? 15.584 4.622 -17.842 1.00 88.94 98 MET A O 1
ATOM 842 N N . SER A 1 99 ? 16.827 5.475 -19.492 1.00 88.25 99 SER A N 1
ATOM 843 C CA . SER A 1 99 ? 15.843 5.236 -20.544 1.00 88.25 99 SER A CA 1
ATOM 844 C C . SER A 1 99 ? 16.459 4.499 -21.718 1.00 88.25 99 SER A C 1
ATOM 846 O O . SER A 1 99 ? 17.605 4.755 -22.081 1.00 88.25 99 SER A O 1
ATOM 848 N N . LYS A 1 100 ? 15.669 3.648 -22.362 1.00 88.75 100 LYS A N 1
ATOM 849 C CA . LYS A 1 100 ? 16.003 3.036 -23.655 1.00 88.75 100 LYS A CA 1
ATOM 850 C C . LYS A 1 100 ? 14.730 2.855 -24.478 1.00 88.75 100 LYS A C 1
ATOM 852 O O . LYS A 1 100 ? 13.637 3.109 -23.958 1.00 88.75 100 LYS A O 1
ATOM 857 N N . LYS A 1 101 ? 14.833 2.459 -25.749 1.00 89.38 101 LYS A N 1
ATOM 858 C CA . LYS A 1 101 ? 13.640 2.308 -26.595 1.00 89.38 101 LYS A CA 1
ATOM 859 C C . LYS A 1 101 ? 12.718 1.262 -25.969 1.00 89.38 101 LYS A C 1
ATOM 861 O O . LYS A 1 101 ? 13.177 0.209 -25.528 1.00 89.38 101 LYS A O 1
ATOM 866 N N . CYS A 1 102 ? 11.410 1.513 -25.948 1.00 90.31 102 CYS A N 1
ATOM 867 C CA . CYS A 1 102 ? 10.444 0.605 -25.310 1.00 90.31 102 CYS A CA 1
ATOM 868 C C . CYS A 1 102 ? 10.449 -0.821 -25.899 1.00 90.31 102 CYS A C 1
ATOM 870 O O . CYS A 1 102 ? 10.030 -1.773 -25.236 1.00 90.31 102 CYS A O 1
ATOM 872 N N . VAL A 1 103 ? 10.931 -0.961 -27.140 1.00 91.94 103 VAL A N 1
ATOM 873 C CA . VAL A 1 103 ? 11.086 -2.228 -27.873 1.00 91.94 103 VAL A CA 1
ATOM 874 C C . VAL A 1 103 ? 12.334 -3.023 -27.477 1.00 91.94 103 VAL A C 1
ATOM 876 O O . VAL A 1 103 ? 12.462 -4.187 -27.849 1.00 91.94 103 VAL A O 1
ATOM 879 N N . GLU A 1 104 ? 13.262 -2.432 -26.726 1.00 92.06 104 GLU A N 1
ATOM 880 C CA . GLU A 1 104 ? 14.427 -3.151 -26.215 1.00 92.06 104 GLU A CA 1
ATOM 881 C C . GLU A 1 104 ? 14.034 -4.101 -25.080 1.00 92.06 104 GLU A C 1
ATOM 883 O O . GLU A 1 104 ? 12.970 -3.996 -24.472 1.00 92.06 104 GLU A O 1
ATOM 888 N N . ARG A 1 105 ? 14.894 -5.074 -24.769 1.00 93.12 105 ARG A N 1
ATOM 889 C CA . ARG A 1 105 ? 14.619 -6.057 -23.714 1.00 93.12 105 ARG A CA 1
ATOM 890 C C . ARG A 1 105 ? 15.194 -5.593 -22.376 1.00 93.12 105 ARG A C 1
ATOM 892 O O . ARG A 1 105 ? 16.323 -5.118 -22.301 1.00 93.12 105 ARG A O 1
ATOM 899 N N . SER A 1 106 ? 14.415 -5.766 -21.312 1.00 91.50 106 SER A N 1
ATOM 900 C CA . SER A 1 106 ? 14.824 -5.569 -19.914 1.00 91.50 106 SER A CA 1
ATOM 901 C C . SER A 1 106 ? 14.193 -6.636 -19.019 1.00 91.50 106 SER A C 1
ATOM 903 O O . SER A 1 106 ? 13.277 -7.351 -19.454 1.00 91.50 106 SER A O 1
ATOM 905 N N . SER A 1 107 ? 14.654 -6.743 -17.776 1.00 89.81 107 SER A N 1
ATOM 906 C CA . SER A 1 107 ? 13.989 -7.574 -16.767 1.00 89.81 107 SER A CA 1
ATOM 907 C C . SER A 1 107 ? 12.660 -6.949 -16.336 1.00 89.81 107 SER A C 1
ATOM 909 O O . SER A 1 107 ? 12.444 -5.744 -16.484 1.00 89.81 107 SER A O 1
ATOM 911 N N . VAL A 1 108 ? 11.752 -7.778 -15.825 1.00 88.62 108 VAL A N 1
ATOM 912 C CA . VAL A 1 108 ? 10.446 -7.338 -15.325 1.00 88.62 108 VAL A CA 1
ATOM 913 C C . VAL A 1 108 ? 10.384 -7.545 -13.823 1.00 88.62 108 VAL A C 1
ATOM 915 O O . VAL A 1 108 ? 10.707 -8.621 -13.325 1.00 88.62 108 VAL A O 1
ATOM 918 N N . VAL A 1 109 ? 9.951 -6.505 -13.125 1.00 87.38 109 VAL A N 1
ATOM 919 C CA . VAL A 1 109 ? 9.565 -6.557 -11.720 1.00 87.38 109 VAL A CA 1
ATOM 920 C C . VAL A 1 109 ? 8.158 -6.010 -11.641 1.00 87.38 109 VAL A C 1
ATOM 922 O O . VAL A 1 109 ? 7.863 -4.991 -12.258 1.00 87.38 109 VAL A O 1
ATOM 925 N N . CYS A 1 110 ? 7.300 -6.708 -10.911 1.00 87.94 110 CYS A N 1
ATOM 926 C CA . CYS A 1 110 ? 5.924 -6.299 -10.695 1.00 87.94 110 CYS A CA 1
ATOM 927 C C . CYS A 1 110 ? 5.753 -5.876 -9.242 1.00 87.94 110 CYS A C 1
ATOM 929 O O . CYS A 1 110 ? 6.280 -6.524 -8.336 1.00 87.94 110 CYS A O 1
ATOM 931 N N . VAL A 1 111 ? 5.005 -4.801 -9.032 1.00 85.81 111 VAL A N 1
ATOM 932 C CA . VAL A 1 111 ? 4.629 -4.306 -7.713 1.00 85.81 111 VAL A CA 1
ATOM 933 C C . VAL A 1 111 ? 3.136 -4.516 -7.549 1.00 85.81 111 VAL A C 1
ATOM 935 O O . VAL A 1 111 ? 2.327 -4.030 -8.340 1.00 85.81 111 VAL A O 1
ATOM 938 N N . ALA A 1 112 ? 2.795 -5.280 -6.521 1.00 82.56 112 ALA A N 1
ATOM 939 C CA . ALA A 1 112 ? 1.429 -5.569 -6.142 1.00 82.56 112 ALA A CA 1
ATOM 940 C C . ALA A 1 112 ? 1.109 -4.732 -4.900 1.00 82.56 112 ALA A C 1
ATOM 942 O O . ALA A 1 112 ? 1.566 -5.036 -3.796 1.00 82.56 112 ALA A O 1
ATOM 943 N N . GLU A 1 113 ? 0.359 -3.646 -5.070 1.00 77.62 113 GLU A N 1
ATOM 944 C CA . GLU A 1 113 ? -0.108 -2.863 -3.926 1.00 77.62 113 GLU A CA 1
ATOM 945 C C . GLU A 1 113 ? -1.154 -3.646 -3.135 1.00 77.62 113 GLU A C 1
ATOM 947 O O . GLU A 1 113 ? -1.878 -4.469 -3.693 1.00 77.62 113 GLU A O 1
ATOM 952 N N . ASN A 1 114 ? -1.260 -3.387 -1.831 1.00 74.81 114 ASN A N 1
ATOM 953 C CA . ASN A 1 114 ? -2.235 -4.035 -0.948 1.00 74.81 114 ASN A CA 1
ATOM 954 C C . ASN A 1 114 ? -2.151 -5.574 -0.904 1.00 74.81 114 ASN A C 1
ATOM 956 O O . ASN A 1 114 ? -3.131 -6.216 -0.536 1.00 74.81 114 ASN A O 1
ATOM 960 N N . HIS A 1 115 ? -1.009 -6.166 -1.260 1.00 78.56 115 HIS A N 1
ATOM 961 C CA . HIS A 1 115 ? -0.753 -7.599 -1.115 1.00 78.56 115 HIS A CA 1
ATOM 962 C C . HIS A 1 115 ? 0.160 -7.871 0.088 1.00 78.56 115 HIS A C 1
ATOM 964 O O . HIS A 1 115 ? 0.996 -7.049 0.460 1.00 78.56 115 HIS A O 1
ATOM 970 N N . GLY A 1 116 ? -0.002 -9.039 0.702 1.00 80.19 116 GLY A N 1
ATOM 971 C CA . GLY A 1 116 ? 0.578 -9.398 1.993 1.00 80.19 116 GLY A CA 1
ATOM 972 C C . GLY A 1 116 ? -0.259 -8.949 3.182 1.00 80.19 116 GLY A C 1
ATOM 973 O O . GLY A 1 116 ? -1.447 -8.645 3.048 1.00 80.19 116 GLY A O 1
ATOM 974 N N . TRP A 1 117 ? 0.355 -8.980 4.367 1.00 84.88 117 TRP A N 1
ATOM 975 C CA . TRP A 1 117 ? -0.300 -8.554 5.599 1.00 84.88 117 TRP A CA 1
ATOM 976 C C . TRP A 1 117 ? -0.576 -7.056 5.566 1.00 84.88 117 TRP A C 1
ATOM 978 O O . TRP A 1 117 ? 0.333 -6.245 5.375 1.00 84.88 117 TRP A O 1
ATOM 988 N N . SER A 1 118 ? -1.825 -6.680 5.827 1.00 84.81 118 SER A N 1
ATOM 989 C CA . SER A 1 118 ? -2.157 -5.306 6.162 1.00 84.81 118 SER A CA 1
ATOM 990 C C . SER A 1 118 ? -1.419 -4.899 7.436 1.00 84.81 118 SER A C 1
ATOM 992 O O . SER A 1 118 ? -1.075 -5.731 8.285 1.00 84.81 118 SER A O 1
ATOM 994 N N . LYS A 1 119 ? -1.242 -3.588 7.620 1.00 84.75 119 LYS A N 1
ATOM 995 C CA . LYS A 1 119 ? -0.948 -3.067 8.955 1.00 84.75 119 LYS A CA 1
ATOM 996 C C . LYS A 1 119 ? -2.048 -3.540 9.910 1.00 84.75 119 LYS A C 1
ATOM 998 O O . LYS A 1 119 ? -3.205 -3.697 9.504 1.00 84.75 119 LYS A O 1
ATOM 1003 N N . TRP A 1 120 ? -1.671 -3.783 11.158 1.00 86.19 120 TRP A N 1
ATOM 1004 C CA . TRP A 1 120 ? -2.644 -4.005 12.216 1.00 86.19 120 TRP A CA 1
ATOM 1005 C C . TRP A 1 120 ? -3.564 -2.795 12.330 1.00 86.19 120 TRP A C 1
ATOM 1007 O O . TRP A 1 120 ? -3.104 -1.652 12.232 1.00 86.19 120 TRP A O 1
ATOM 1017 N N . THR A 1 121 ? -4.848 -3.041 12.572 1.00 84.06 121 THR A N 1
ATOM 1018 C CA . THR A 1 121 ? -5.725 -1.983 13.058 1.00 84.06 121 THR A CA 1
ATOM 1019 C C . THR A 1 121 ? -5.184 -1.451 14.388 1.00 84.06 121 THR A C 1
ATOM 1021 O O . THR A 1 121 ? -4.488 -2.173 15.119 1.00 84.06 121 THR A O 1
ATOM 1024 N N . PRO A 1 122 ? -5.517 -0.203 14.755 1.00 83.38 122 PRO A N 1
ATOM 1025 C CA . PRO A 1 122 ? -5.407 0.220 16.141 1.00 83.38 122 PRO A CA 1
ATOM 1026 C C . PRO A 1 122 ? -6.109 -0.787 17.061 1.00 83.38 122 PRO A C 1
ATOM 1028 O O . PRO A 1 122 ? -7.035 -1.489 16.638 1.00 83.38 122 PRO A O 1
ATOM 1031 N N . TRP A 1 123 ? -5.660 -0.858 18.311 1.00 81.38 123 TRP A N 1
ATOM 1032 C CA . TRP A 1 123 ? -6.373 -1.619 19.331 1.00 81.38 123 TRP A CA 1
ATOM 1033 C C . TRP A 1 123 ? -7.798 -1.088 19.467 1.00 81.38 123 TRP A C 1
ATOM 1035 O O . TRP A 1 123 ? -8.018 0.125 19.454 1.00 81.38 123 TRP A O 1
ATOM 1045 N N . SER A 1 124 ? -8.753 -2.003 19.603 1.00 72.38 124 SER A N 1
ATOM 1046 C CA . SER A 1 124 ? -10.091 -1.663 20.057 1.00 72.38 124 SER A CA 1
ATOM 1047 C C . SER A 1 124 ? -10.013 -1.032 21.445 1.00 72.38 124 SER A C 1
ATOM 1049 O O . SER A 1 124 ? -9.033 -1.195 22.179 1.00 72.38 124 SER A O 1
ATOM 1051 N N . ALA A 1 125 ? -11.085 -0.353 21.830 1.00 69.81 125 ALA A N 1
ATOM 1052 C CA . ALA A 1 125 ? -11.285 -0.017 23.228 1.00 69.81 125 ALA A CA 1
ATOM 1053 C C . ALA A 1 125 ? -11.423 -1.301 24.081 1.00 69.81 125 ALA A C 1
ATOM 1055 O O . ALA A 1 125 ? -11.684 -2.388 23.546 1.00 69.81 125 ALA A O 1
ATOM 1056 N N . CYS A 1 126 ? -11.161 -1.173 25.384 1.00 74.00 126 CYS A N 1
ATOM 1057 C CA . CYS A 1 126 ? -11.127 -2.292 26.325 1.00 74.00 126 CYS A CA 1
ATOM 1058 C C . CYS A 1 126 ? -12.538 -2.839 26.566 1.00 74.00 126 CYS A C 1
ATOM 1060 O O . CYS A 1 126 ? -13.402 -2.090 27.011 1.00 74.00 126 CYS A O 1
ATOM 1062 N N . ASP A 1 127 ? -12.783 -4.125 26.299 1.00 69.31 127 ASP A N 1
ATOM 1063 C CA . ASP A 1 127 ? -14.015 -4.790 26.737 1.00 69.31 127 ASP A CA 1
ATOM 1064 C C . ASP A 1 127 ? -13.913 -5.081 28.240 1.00 69.31 127 ASP A C 1
ATOM 1066 O O . ASP A 1 127 ? -13.230 -6.018 28.652 1.00 69.31 127 ASP A O 1
ATOM 1070 N N . CYS A 1 128 ? -14.604 -4.289 29.062 1.00 71.25 128 CYS A N 1
ATOM 1071 C CA . CYS A 1 128 ? -14.575 -4.401 30.524 1.00 71.25 128 CYS A CA 1
ATOM 1072 C C . CYS A 1 128 ? -15.265 -5.650 31.084 1.00 71.25 128 CYS A C 1
ATOM 1074 O O . CYS A 1 128 ? -15.153 -5.929 32.275 1.00 71.25 128 CYS A O 1
ATOM 1076 N N . ARG A 1 129 ? -15.981 -6.424 30.259 1.00 68.31 129 ARG A N 1
ATOM 1077 C CA . ARG A 1 129 ? -16.504 -7.729 30.682 1.00 68.31 129 ARG A CA 1
ATOM 1078 C C . ARG A 1 129 ? -15.394 -8.774 30.718 1.00 68.31 129 ARG A C 1
ATOM 1080 O O . ARG A 1 129 ? -15.414 -9.658 31.568 1.00 68.31 129 ARG A O 1
ATOM 1087 N N . THR A 1 130 ? -14.465 -8.697 29.770 1.00 77.56 130 THR A N 1
ATOM 1088 C CA . THR A 1 130 ? -13.378 -9.670 29.612 1.00 77.56 130 THR A CA 1
ATOM 1089 C C . THR A 1 130 ? -12.013 -9.105 29.996 1.00 77.56 130 THR A C 1
ATOM 1091 O O . THR A 1 130 ? -11.059 -9.871 30.061 1.00 77.56 130 THR A O 1
ATOM 1094 N N . ASN A 1 131 ? -11.914 -7.799 30.269 1.00 79.12 131 ASN A N 1
ATOM 1095 C CA . ASN A 1 131 ? -10.668 -7.058 30.480 1.00 79.12 131 ASN A CA 1
ATOM 1096 C C . ASN A 1 131 ? -9.679 -7.245 29.321 1.00 79.12 131 ASN A C 1
ATOM 1098 O O . ASN A 1 131 ? -8.479 -7.448 29.518 1.00 79.12 131 ASN A O 1
ATOM 1102 N N . THR A 1 132 ? -10.191 -7.208 28.084 1.00 80.06 132 THR A N 1
ATOM 1103 C CA . THR A 1 132 ? -9.369 -7.409 26.885 1.00 80.06 132 THR A CA 1
ATOM 1104 C C . THR A 1 132 ? -9.632 -6.396 25.784 1.00 80.06 132 THR A C 1
ATOM 1106 O O . THR A 1 132 ? -10.776 -6.053 25.500 1.00 80.06 132 THR A O 1
ATOM 1109 N N . ALA A 1 133 ? -8.572 -6.006 25.082 1.00 79.06 133 ALA A N 1
ATOM 1110 C CA . ALA A 1 133 ? -8.639 -5.272 23.826 1.00 79.06 133 ALA A CA 1
ATOM 1111 C C . ALA A 1 133 ? -8.204 -6.180 22.672 1.00 79.06 133 ALA A C 1
ATOM 1113 O O . ALA A 1 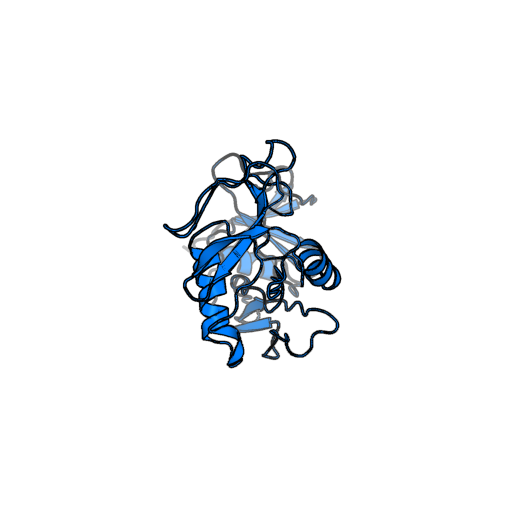133 ? -7.346 -7.051 22.840 1.00 79.06 133 ALA A O 1
ATOM 1114 N N . GLN A 1 134 ? -8.770 -5.960 21.489 1.00 85.88 134 GLN A N 1
ATOM 1115 C CA . GLN A 1 134 ? -8.507 -6.764 20.299 1.00 85.88 134 GLN A CA 1
ATOM 1116 C C . GLN A 1 134 ? -8.029 -5.894 19.142 1.00 85.88 134 GLN A C 1
ATOM 1118 O O . GLN A 1 134 ? -8.345 -4.709 19.053 1.00 85.88 134 GLN A O 1
ATOM 1123 N N . ARG A 1 135 ? -7.266 -6.480 18.226 1.00 84.31 135 ARG A N 1
ATOM 1124 C CA . ARG A 1 135 ? -6.965 -5.871 16.928 1.00 84.31 135 ARG A CA 1
ATOM 1125 C C . ARG A 1 135 ? -6.922 -6.936 15.853 1.00 84.31 135 ARG A C 1
ATOM 1127 O O . ARG A 1 135 ? -6.726 -8.116 16.147 1.00 84.31 135 ARG A O 1
ATOM 1134 N N . SER A 1 136 ? -7.086 -6.514 14.609 1.00 88.81 136 SER A N 1
ATOM 1135 C CA . SER A 1 136 ? -7.094 -7.415 13.466 1.00 88.81 136 SER A CA 1
ATOM 1136 C C . SER A 1 136 ? -6.194 -6.916 12.343 1.00 88.81 136 SER A C 1
ATOM 1138 O O . SER A 1 136 ? -5.769 -5.759 12.291 1.00 88.81 136 SER A O 1
ATOM 1140 N N . ARG A 1 137 ? -5.856 -7.832 11.446 1.00 88.19 137 ARG A N 1
ATOM 1141 C CA . ARG A 1 137 ? -5.194 -7.566 10.174 1.00 88.19 137 ARG A CA 1
ATOM 1142 C C . ARG A 1 137 ? -5.701 -8.567 9.151 1.00 88.19 137 ARG A C 1
ATOM 1144 O O . ARG A 1 137 ? -6.149 -9.660 9.491 1.00 88.19 137 ARG A O 1
ATOM 1151 N N . THR A 1 138 ? -5.593 -8.207 7.886 1.00 88.00 138 THR A N 1
ATOM 1152 C CA . THR A 1 138 ? -5.969 -9.085 6.776 1.00 88.00 138 THR A CA 1
ATOM 1153 C C . THR A 1 138 ? -4.733 -9.434 5.972 1.00 88.00 138 THR A C 1
ATOM 1155 O O . THR A 1 138 ? -3.782 -8.657 5.947 1.00 88.00 138 THR A O 1
ATOM 1158 N N . CYS A 1 139 ? -4.729 -10.597 5.324 1.00 85.81 139 CYS A N 1
ATOM 1159 C CA . CYS A 1 139 ? -3.700 -10.918 4.347 1.00 85.81 139 CYS A CA 1
ATOM 1160 C C . CYS A 1 139 ? -4.313 -11.104 2.969 1.00 85.81 139 CYS A C 1
ATOM 1162 O O . CYS A 1 139 ? -5.336 -11.773 2.835 1.00 85.81 139 CYS A O 1
ATOM 1164 N N . ARG A 1 140 ? -3.678 -10.523 1.950 1.00 83.56 140 ARG A N 1
ATOM 1165 C CA . ARG A 1 140 ? -4.072 -10.704 0.550 1.00 83.56 140 ARG A CA 1
ATOM 1166 C C . ARG A 1 140 ? -2.932 -11.362 -0.215 1.00 83.56 140 ARG A C 1
ATOM 1168 O O . ARG A 1 140 ? -1.883 -10.753 -0.404 1.00 83.56 140 ARG A O 1
ATOM 1175 N N . SER A 1 141 ? -3.114 -12.610 -0.629 1.00 77.56 141 SER A N 1
ATOM 1176 C CA . SER A 1 141 ? -2.143 -13.331 -1.455 1.00 77.56 141 SER A CA 1
ATOM 1177 C C . SER A 1 141 ? -2.372 -13.053 -2.942 1.00 77.56 141 SER A C 1
ATOM 1179 O O . SER A 1 141 ? -3.484 -12.732 -3.358 1.00 77.56 141 SER A O 1
ATOM 1181 N N . ILE A 1 142 ? -1.315 -13.174 -3.753 1.00 75.00 142 ILE A N 1
ATOM 1182 C CA . ILE A 1 142 ? -1.439 -13.119 -5.216 1.00 75.00 142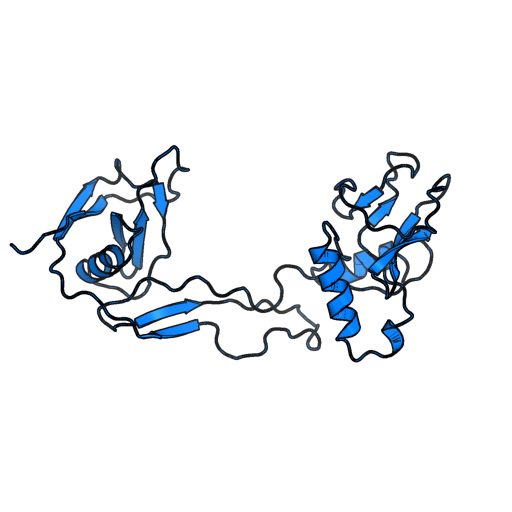 ILE A CA 1
ATOM 1183 C C . ILE A 1 142 ? -1.746 -14.539 -5.722 1.00 75.00 142 ILE A C 1
ATOM 1185 O O . ILE A 1 142 ? -0.943 -15.448 -5.469 1.00 75.00 142 ILE A O 1
ATOM 1189 N N . PRO A 1 143 ? -2.865 -14.762 -6.440 1.00 73.06 143 PRO A N 1
ATOM 1190 C CA . PRO A 1 143 ? -3.188 -16.071 -6.999 1.00 73.06 143 PRO A CA 1
ATOM 1191 C C . PRO A 1 143 ? -2.064 -16.607 -7.895 1.00 73.06 143 PRO A C 1
ATOM 1193 O O . PRO A 1 143 ? -1.449 -15.859 -8.654 1.00 73.06 143 PRO A O 1
ATOM 1196 N N . ASN A 1 144 ? -1.815 -17.919 -7.837 1.00 71.44 144 ASN A N 1
ATOM 1197 C CA . ASN A 1 144 ? -0.845 -18.630 -8.684 1.00 71.44 144 ASN A CA 1
ATOM 1198 C C . ASN A 1 144 ? 0.636 -18.217 -8.525 1.00 71.44 144 ASN A C 1
ATOM 1200 O O . ASN A 1 144 ? 1.468 -18.619 -9.337 1.00 71.44 144 ASN A O 1
ATOM 1204 N N . LEU A 1 145 ? 1.000 -17.472 -7.470 1.00 72.50 145 LEU A N 1
ATOM 1205 C CA . LEU A 1 145 ? 2.392 -17.114 -7.151 1.00 72.50 145 LEU A CA 1
ATOM 1206 C C . LEU A 1 145 ? 2.777 -17.536 -5.716 1.00 72.50 145 LEU A C 1
ATOM 1208 O O . LEU A 1 145 ? 3.008 -16.685 -4.855 1.00 72.50 145 LEU A O 1
ATOM 1212 N N . PRO A 1 146 ? 2.912 -18.848 -5.428 1.00 62.44 146 PRO A N 1
ATOM 1213 C CA . PRO A 1 146 ? 3.171 -19.352 -4.072 1.00 62.44 146 PRO A CA 1
ATOM 1214 C C . PRO A 1 146 ? 4.534 -18.920 -3.507 1.00 62.44 146 PRO A C 1
ATOM 1216 O O . PRO A 1 146 ? 4.687 -18.768 -2.300 1.00 62.44 146 PRO A O 1
ATOM 1219 N N . ARG A 1 147 ? 5.527 -18.651 -4.369 1.00 64.94 147 ARG A N 1
ATOM 1220 C CA . ARG A 1 147 ? 6.837 -18.106 -3.957 1.00 64.94 147 ARG A CA 1
ATOM 1221 C C . ARG A 1 147 ? 6.790 -16.621 -3.577 1.00 64.94 147 ARG A C 1
ATOM 1223 O O . ARG A 1 147 ? 7.749 -16.117 -3.006 1.00 64.94 147 ARG A O 1
ATOM 1230 N N . CYS A 1 148 ? 5.683 -15.944 -3.873 1.00 66.62 148 CYS A N 1
ATOM 1231 C CA . CYS A 1 148 ? 5.381 -14.591 -3.416 1.00 66.62 148 CYS A CA 1
ATOM 1232 C C . CYS A 1 148 ? 4.455 -14.606 -2.187 1.00 66.62 148 CYS A C 1
ATOM 1234 O O . CYS A 1 148 ? 3.808 -13.598 -1.910 1.00 66.62 148 CYS A O 1
ATOM 1236 N N . ASN A 1 149 ? 4.366 -15.729 -1.454 1.00 63.00 149 ASN A N 1
ATOM 1237 C CA . ASN A 1 149 ? 3.589 -15.800 -0.221 1.00 63.00 149 ASN A CA 1
ATOM 1238 C C . ASN A 1 149 ? 4.213 -14.899 0.856 1.00 63.00 149 ASN A C 1
ATOM 1240 O O . ASN A 1 149 ? 5.210 -15.234 1.492 1.00 63.00 149 ASN A O 1
ATOM 1244 N N . THR A 1 150 ? 3.609 -13.732 1.037 1.00 66.38 150 THR A N 1
ATOM 1245 C CA . THR A 1 150 ? 3.963 -12.740 2.055 1.00 66.38 150 THR A CA 1
ATOM 1246 C C . THR A 1 150 ? 3.130 -12.897 3.332 1.00 66.38 150 THR A C 1
ATOM 1248 O O . THR A 1 150 ? 3.368 -12.185 4.307 1.00 66.38 150 THR A O 1
ATOM 1251 N N . CYS A 1 151 ? 2.189 -13.850 3.363 1.00 74.62 151 CYS A N 1
ATOM 1252 C CA . CYS A 1 151 ? 1.294 -14.136 4.486 1.00 74.62 151 CYS A CA 1
ATOM 1253 C C . CYS A 1 151 ? 1.903 -15.128 5.487 1.00 74.62 151 CYS A C 1
ATOM 1255 O O . CYS A 1 151 ? 1.249 -16.080 5.905 1.00 74.62 151 CYS A O 1
ATOM 1257 N N . ASN A 1 152 ? 3.163 -14.934 5.876 1.00 68.19 152 ASN A N 1
ATOM 1258 C CA . ASN A 1 152 ? 3.776 -15.770 6.910 1.00 68.19 152 ASN A CA 1
ATOM 1259 C C . ASN A 1 152 ? 3.252 -15.353 8.299 1.00 68.19 152 ASN A C 1
ATOM 1261 O O . ASN A 1 152 ? 3.184 -14.159 8.601 1.00 68.19 152 ASN A O 1
ATOM 1265 N N . GLY A 1 153 ? 2.871 -16.327 9.133 1.00 66.19 153 GLY A N 1
ATOM 1266 C CA . GLY A 1 153 ? 2.188 -16.129 10.422 1.00 66.19 153 GLY A CA 1
ATOM 1267 C C . GLY A 1 153 ? 0.698 -16.487 10.347 1.00 66.19 153 GLY A C 1
ATOM 1268 O O . GLY A 1 153 ? 0.060 -16.244 9.335 1.00 66.19 153 GLY A O 1
ATOM 1269 N N . HIS A 1 154 ? 0.139 -17.099 11.393 1.00 65.06 154 HIS A N 1
ATOM 1270 C CA . HIS A 1 154 ? -1.210 -17.689 11.327 1.00 65.06 154 HIS A CA 1
ATOM 1271 C C . HIS A 1 154 ? -2.334 -16.777 11.838 1.00 65.06 154 HIS A C 1
ATOM 1273 O O . HIS A 1 154 ? -3.504 -17.056 11.593 1.00 65.06 154 HIS A O 1
ATOM 1279 N N . THR A 1 155 ? -2.015 -15.691 12.547 1.00 78.50 155 THR A N 1
ATOM 1280 C CA . THR A 1 155 ? -3.025 -14.896 13.256 1.00 78.50 155 THR A CA 1
ATOM 1281 C C . THR A 1 155 ? -3.462 -13.653 12.480 1.00 78.50 155 THR A C 1
ATOM 1283 O O . THR A 1 155 ? -2.670 -12.751 12.176 1.00 78.50 155 THR A O 1
ATOM 1286 N N . THR A 1 156 ? -4.764 -13.609 12.191 1.00 85.44 156 THR A N 1
ATOM 1287 C CA . THR A 1 156 ? -5.514 -12.462 11.647 1.00 85.44 156 THR A CA 1
ATOM 1288 C C . THR A 1 156 ? -6.069 -11.553 12.744 1.00 85.44 156 THR A C 1
ATOM 1290 O O . THR A 1 156 ? -6.487 -10.431 12.469 1.00 85.44 156 THR A O 1
ATOM 1293 N N . SER A 1 157 ? -6.065 -12.021 13.990 1.00 88.56 157 SER A N 1
ATOM 1294 C CA . SER A 1 157 ? -6.528 -11.297 15.168 1.00 88.56 157 SER A CA 1
ATOM 1295 C C . SER A 1 157 ? -5.670 -11.646 16.371 1.00 88.56 157 SER A C 1
ATOM 1297 O O . SER A 1 157 ? -5.176 -12.768 16.480 1.00 88.56 157 SER A O 1
ATOM 1299 N N . GLU A 1 158 ? -5.527 -10.701 17.290 1.00 91.25 158 GLU A N 1
ATOM 1300 C CA . GLU A 1 158 ? -4.890 -10.943 18.579 1.00 91.25 158 GLU A CA 1
ATOM 1301 C C . GLU A 1 158 ? -5.545 -10.120 19.685 1.00 91.25 158 GLU A C 1
ATOM 1303 O O . GLU A 1 158 ? -6.242 -9.131 19.430 1.00 91.25 158 GLU A O 1
ATOM 1308 N N . VAL A 1 159 ? -5.318 -10.572 20.916 1.00 89.38 159 VAL A N 1
ATOM 1309 C CA . VAL A 1 159 ? -5.959 -10.072 22.127 1.00 89.38 159 VAL A CA 1
ATOM 1310 C C . VAL A 1 159 ? -4.877 -9.697 23.132 1.00 89.38 159 VAL A C 1
ATOM 1312 O O . VAL A 1 159 ? -3.895 -10.422 23.281 1.00 89.38 159 VAL A O 1
ATOM 1315 N N . LYS A 1 160 ? -5.061 -8.577 23.831 1.00 89.06 160 LYS A N 1
ATOM 1316 C CA . LYS A 1 160 ? -4.243 -8.190 24.986 1.00 89.06 160 LYS A CA 1
ATOM 1317 C C . LYS A 1 160 ? -5.129 -7.883 26.187 1.00 89.06 160 LYS A C 1
ATOM 1319 O O . LYS A 1 160 ? -6.272 -7.466 26.005 1.00 89.06 160 LYS A O 1
ATOM 1324 N N . GLY A 1 161 ? -4.579 -8.032 27.389 1.00 86.69 161 GLY A N 1
ATOM 1325 C CA . GLY A 1 161 ? -5.219 -7.554 28.614 1.00 86.69 161 GLY A CA 1
ATOM 1326 C C . GLY A 1 161 ? -5.276 -6.024 28.679 1.00 86.69 161 GLY A C 1
ATOM 1327 O O . GLY A 1 161 ? -4.428 -5.335 28.101 1.00 86.69 161 GLY A O 1
ATOM 1328 N N . CYS A 1 162 ? -6.283 -5.500 29.367 1.00 80.06 162 CYS A N 1
ATOM 1329 C CA . CYS A 1 162 ? -6.435 -4.086 29.701 1.00 80.06 162 CYS A CA 1
ATOM 1330 C C . CYS A 1 162 ? -7.201 -3.935 31.020 1.00 80.06 162 CYS A C 1
ATOM 1332 O O . CYS A 1 162 ? -7.958 -4.822 31.403 1.00 80.06 162 CYS A O 1
ATOM 1334 N N . GLU A 1 163 ? -6.997 -2.817 31.710 1.00 79.38 163 GLU A N 1
ATOM 1335 C CA . GLU A 1 163 ? -7.677 -2.502 32.967 1.00 79.38 163 GLU A CA 1
ATOM 1336 C C . GLU A 1 163 ? -8.790 -1.489 32.703 1.00 79.38 163 GLU A C 1
ATOM 1338 O O . GLU A 1 163 ? -8.561 -0.486 32.027 1.00 79.38 163 GLU A O 1
ATOM 1343 N N . CYS A 1 164 ? -9.985 -1.752 33.231 1.00 68.75 164 CYS A N 1
ATOM 1344 C CA . CYS A 1 164 ? -11.085 -0.793 33.212 1.00 68.75 164 CYS A CA 1
ATOM 1345 C C . CYS A 1 164 ? -11.194 -0.062 34.548 1.00 68.75 164 CYS A C 1
ATOM 1347 O O . CYS A 1 164 ? -11.075 -0.665 35.617 1.00 68.75 164 CYS A O 1
ATOM 1349 N N . SER A 1 165 ? -11.469 1.239 34.492 1.00 63.06 165 SER A N 1
ATOM 1350 C CA . SER A 1 165 ? -11.722 2.055 35.668 1.00 63.06 165 SER A CA 1
ATOM 1351 C C . SER A 1 165 ? -13.061 1.663 36.293 1.00 63.06 165 SER A C 1
ATOM 1353 O O . SER A 1 165 ? -14.101 1.625 35.639 1.00 63.06 165 SER A O 1
ATOM 1355 N N . SER A 1 166 ? -13.074 1.420 37.601 1.00 54.72 166 SER A N 1
ATOM 1356 C CA . SER A 1 166 ? -14.261 1.063 38.392 1.00 54.72 166 SER A CA 1
ATOM 1357 C C . SER A 1 166 ? -15.243 2.230 38.619 1.00 54.72 166 SER A C 1
ATOM 1359 O O . SER A 1 166 ? -16.082 2.187 39.523 1.00 54.72 166 SER A O 1
ATOM 1361 N N . ARG A 1 167 ? -15.181 3.288 37.799 1.00 58.78 167 ARG A N 1
ATOM 1362 C CA . ARG A 1 167 ? -16.070 4.452 37.901 1.00 58.78 167 ARG A CA 1
ATOM 1363 C C . ARG A 1 167 ? -17.487 4.085 37.452 1.00 58.78 167 ARG A C 1
ATOM 1365 O O . ARG A 1 167 ? -17.707 3.554 36.364 1.00 58.78 167 ARG A O 1
ATOM 1372 N N . LYS A 1 168 ? -18.480 4.402 38.291 1.00 56.66 168 LYS A N 1
ATOM 1373 C CA . LYS A 1 168 ? -19.902 4.265 37.944 1.00 56.66 168 LYS A CA 1
ATOM 1374 C C . LYS A 1 168 ? -20.266 5.299 36.878 1.00 56.66 168 LYS A C 1
ATOM 1376 O O . LYS A 1 168 ? -20.517 6.457 37.185 1.00 56.66 168 LYS A O 1
ATOM 1381 N N . MET A 1 169 ? -20.318 4.863 35.630 1.00 66.56 169 MET A N 1
ATOM 1382 C CA . MET A 1 169 ? -20.726 5.689 34.494 1.00 66.56 169 MET A CA 1
ATOM 1383 C C . MET A 1 169 ? -22.251 5.775 34.358 1.00 66.56 169 MET A C 1
ATOM 1385 O O . MET A 1 169 ? -22.962 4.779 34.525 1.00 66.56 169 MET A O 1
ATOM 1389 N N . LYS A 1 170 ? -22.753 6.961 34.002 1.00 75.50 170 LYS A N 1
ATOM 1390 C CA . LYS A 1 170 ? -24.141 7.171 33.581 1.00 75.50 170 LYS A CA 1
ATOM 1391 C C . LYS A 1 170 ? -24.172 7.575 32.111 1.00 75.50 170 LYS A C 1
ATOM 1393 O O . LYS A 1 170 ? -23.228 8.145 31.575 1.00 75.50 170 LYS A O 1
ATOM 1398 N N . PHE A 1 171 ? -25.266 7.252 31.438 1.00 82.62 171 PHE A N 1
ATOM 1399 C CA . PHE A 1 171 ? -25.487 7.635 30.050 1.00 82.62 171 PHE A CA 1
ATOM 1400 C C . PHE A 1 171 ? -26.955 7.981 29.829 1.00 82.62 171 PHE A C 1
ATOM 1402 O O . PHE A 1 171 ? -27.843 7.396 30.449 1.00 82.62 171 PHE A O 1
ATOM 1409 N N . GLN A 1 172 ? -27.211 8.933 28.935 1.00 87.25 172 GLN A N 1
ATOM 1410 C CA . GLN A 1 172 ? -28.555 9.407 28.616 1.00 87.25 172 GLN A CA 1
ATOM 1411 C C . GLN A 1 172 ? -28.880 9.190 27.147 1.00 87.25 172 GLN A C 1
ATOM 1413 O O . GLN A 1 172 ? -28.075 9.463 26.256 1.00 87.25 172 GLN A O 1
ATOM 1418 N N . LYS A 1 173 ? -30.098 8.708 26.904 1.00 91.12 173 LYS A N 1
ATOM 1419 C CA . LYS A 1 173 ? -30.647 8.508 25.566 1.00 91.12 173 LYS A CA 1
ATOM 1420 C C . LYS A 1 173 ? -30.907 9.860 24.895 1.00 91.12 173 LYS A C 1
ATOM 1422 O O . LYS A 1 173 ? -31.528 10.729 25.502 1.00 91.12 173 LYS A O 1
ATOM 1427 N N . PHE A 1 174 ? -30.496 10.019 23.641 1.00 89.06 174 PHE A N 1
ATOM 1428 C CA . PHE A 1 174 ? -30.756 11.213 22.838 1.00 89.06 174 PHE A CA 1
ATOM 1429 C C . PHE A 1 174 ? -31.263 10.849 21.428 1.00 89.06 174 PHE A C 1
ATOM 1431 O O . PHE A 1 174 ? -30.924 9.782 20.906 1.00 89.06 174 PHE A O 1
ATOM 1438 N N . PRO A 1 175 ? -32.073 11.708 20.781 1.00 88.81 175 PRO A N 1
ATOM 1439 C CA . PRO A 1 175 ? -32.517 11.480 19.405 1.00 88.81 175 PRO A CA 1
ATOM 1440 C C . PRO A 1 175 ? -31.369 11.640 18.396 1.00 88.81 175 PRO A C 1
ATOM 1442 O O . PRO A 1 175 ? -30.618 12.613 18.471 1.00 88.81 175 PRO A O 1
ATOM 1445 N N . TRP A 1 176 ? -31.276 10.756 17.396 1.00 86.12 176 TRP A N 1
ATOM 1446 C CA . TRP A 1 176 ? -30.145 10.727 16.447 1.00 86.12 176 TRP A CA 1
ATOM 1447 C C . TRP A 1 176 ? -29.995 11.985 15.574 1.00 86.12 176 TRP A C 1
ATOM 1449 O O . TRP A 1 176 ? -28.942 12.216 14.994 1.00 86.12 176 TRP A O 1
ATOM 1459 N N . LYS A 1 177 ? -31.000 12.868 15.530 1.00 80.19 177 LYS A N 1
ATOM 1460 C CA . LYS A 1 177 ? -30.883 14.194 14.892 1.00 80.19 177 LYS A CA 1
ATOM 1461 C C . LYS A 1 177 ? -29.708 15.032 15.428 1.00 80.19 177 LYS A C 1
ATOM 1463 O O . LYS A 1 177 ? -29.212 15.898 14.721 1.00 80.19 177 LYS A O 1
ATOM 1468 N N . ASN A 1 178 ? -29.252 14.743 16.650 1.00 73.19 178 ASN A N 1
ATOM 1469 C CA . ASN A 1 178 ? -28.104 15.383 17.297 1.00 73.19 178 ASN A CA 1
ATOM 1470 C C . ASN A 1 178 ? -26.858 14.475 17.293 1.00 73.19 178 ASN A C 1
ATOM 1472 O O . ASN A 1 178 ? -26.080 14.490 18.248 1.00 73.19 178 ASN A O 1
ATOM 1476 N N . ALA A 1 179 ? -26.714 13.619 16.276 1.00 75.62 179 ALA A N 1
ATOM 1477 C CA . ALA A 1 179 ? -25.629 12.651 16.203 1.00 75.62 179 ALA A CA 1
ATOM 1478 C C . ALA A 1 179 ? -24.242 13.318 16.141 1.00 75.62 179 ALA A C 1
ATOM 1480 O O . ALA A 1 179 ? -24.085 14.375 15.521 1.00 75.62 179 ALA A O 1
ATOM 1481 N N . PRO A 1 180 ? -23.215 12.669 16.712 1.00 75.06 180 PRO A N 1
ATOM 1482 C CA . PRO A 1 180 ? -21.825 13.081 16.537 1.00 75.06 180 PRO A CA 1
ATOM 1483 C C . PRO A 1 180 ? -21.384 12.913 15.084 1.00 75.06 180 PRO A C 1
ATOM 1485 O O . PRO A 1 180 ? -22.080 12.295 14.285 1.00 75.06 180 PRO A O 1
ATOM 1488 N N . ARG A 1 181 ? -20.199 13.418 14.728 1.00 73.94 181 ARG A N 1
ATOM 1489 C CA . ARG A 1 181 ? -19.734 13.467 13.323 1.00 73.94 181 ARG A CA 1
ATOM 1490 C C . ARG A 1 181 ? -18.652 12.455 12.956 1.00 73.94 181 ARG A C 1
ATOM 1492 O O . ARG A 1 181 ? -18.252 12.392 11.798 1.00 73.94 181 ARG A O 1
ATOM 1499 N N . LYS A 1 182 ? -18.125 11.700 13.923 1.00 78.94 182 LYS A N 1
ATOM 1500 C CA . LYS A 1 182 ? -17.049 10.733 13.681 1.00 78.94 182 LYS A CA 1
ATOM 1501 C C . LYS A 1 182 ? -17.385 9.390 14.306 1.00 78.94 182 LYS A C 1
ATOM 1503 O O . LYS A 1 182 ? -17.531 9.300 15.521 1.00 78.94 182 LYS A O 1
ATOM 1508 N N . SER A 1 183 ? -17.457 8.345 13.484 1.00 80.94 183 SER A N 1
ATOM 1509 C CA . SER A 1 183 ? -17.524 6.959 13.954 1.00 80.94 183 SER A CA 1
ATOM 1510 C C . SER A 1 183 ? -16.145 6.456 14.380 1.00 80.94 183 SER A C 1
ATOM 1512 O O . SER A 1 183 ? -15.146 6.694 13.695 1.00 80.94 183 SER A O 1
ATOM 1514 N N . LEU A 1 184 ? -16.103 5.720 15.481 1.00 77.25 184 LEU A N 1
ATOM 1515 C CA . LEU A 1 184 ? -14.926 5.040 16.012 1.00 77.25 184 LEU A CA 1
ATOM 1516 C C . LEU A 1 184 ? -15.010 3.528 15.716 1.00 77.25 184 LEU A C 1
ATOM 1518 O O . LEU A 1 184 ? -16.084 3.029 15.362 1.00 77.25 184 LEU A O 1
ATOM 1522 N N . PRO A 1 185 ? -13.896 2.777 15.841 1.00 76.12 185 PRO A N 1
ATOM 1523 C CA . PRO A 1 185 ? -13.916 1.323 15.701 1.00 76.12 185 PRO A CA 1
ATOM 1524 C C . PRO A 1 185 ? -14.976 0.696 16.613 1.00 76.12 185 PRO A C 1
ATOM 1526 O O . PRO A 1 185 ? -14.971 0.915 17.823 1.00 76.12 185 PRO A O 1
ATOM 1529 N N . SER A 1 186 ? -15.902 -0.047 16.008 1.00 69.06 186 SER A N 1
ATOM 1530 C CA . SER A 1 186 ? -17.042 -0.655 16.695 1.00 69.06 186 SER A CA 1
ATOM 1531 C C . SER A 1 186 ? -16.642 -2.031 17.234 1.00 69.06 186 SER A C 1
ATOM 1533 O O . SER A 1 186 ? -16.212 -2.872 16.440 1.00 69.06 186 SER A O 1
ATOM 1535 N N . PRO A 1 187 ? -16.721 -2.285 18.550 1.00 69.31 187 PRO A N 1
ATOM 1536 C CA . PRO A 1 187 ? -16.514 -3.623 19.085 1.00 69.31 187 PRO A CA 1
ATOM 1537 C C . PRO A 1 187 ? -17.684 -4.551 18.719 1.00 69.31 187 PRO A C 1
ATOM 1539 O O . PRO A 1 187 ? -18.841 -4.133 18.624 1.00 69.31 187 PRO A O 1
ATOM 1542 N N . THR A 1 188 ? -17.370 -5.832 18.551 1.00 68.31 188 THR A N 1
ATOM 1543 C CA . THR A 1 188 ? -18.324 -6.901 18.227 1.00 68.31 188 THR A CA 1
ATOM 1544 C C . THR A 1 188 ? -18.457 -7.876 19.391 1.00 68.31 188 THR A C 1
ATOM 1546 O O . THR A 1 188 ? -17.476 -8.142 20.081 1.00 68.31 188 THR A O 1
ATOM 1549 N N . GLY A 1 189 ? -19.640 -8.468 19.572 1.00 66.44 189 GLY A N 1
ATOM 1550 C CA . GLY A 1 189 ? -19.865 -9.496 20.598 1.00 66.44 189 GLY A CA 1
ATOM 1551 C C . GLY A 1 189 ? -20.341 -8.942 21.940 1.00 66.44 189 GLY A C 1
ATOM 1552 O O . GLY A 1 189 ? -20.179 -9.590 22.973 1.00 66.44 189 GLY A O 1
ATOM 1553 N N . ILE A 1 190 ? -20.945 -7.752 21.928 1.00 69.44 190 ILE A N 1
ATOM 1554 C CA . ILE A 1 190 ? -21.422 -7.070 23.130 1.00 69.44 190 ILE A CA 1
ATOM 1555 C C . ILE A 1 190 ? -22.934 -6.978 23.071 1.00 69.44 190 ILE A C 1
ATOM 1557 O O . ILE A 1 190 ? -23.508 -6.287 22.233 1.00 69.44 190 ILE A O 1
ATOM 1561 N N . SER A 1 191 ? -23.588 -7.680 23.986 1.00 67.38 191 SER A N 1
ATOM 1562 C CA . SER A 1 191 ? -25.046 -7.774 24.025 1.00 67.38 191 SER A CA 1
ATOM 1563 C C . SER A 1 191 ? -25.701 -6.739 24.946 1.00 67.38 191 SER A C 1
ATOM 1565 O O . SER A 1 191 ? -26.904 -6.487 24.815 1.00 67.38 191 SER A O 1
ATOM 1567 N N . SER A 1 192 ? -24.942 -6.109 25.854 1.00 78.19 192 SER A N 1
ATOM 1568 C CA . SER A 1 192 ? -25.478 -5.215 26.886 1.00 78.19 192 SER A CA 1
ATOM 1569 C C . SER A 1 192 ? -25.234 -3.731 26.593 1.00 78.19 192 SER A C 1
ATOM 1571 O O . SER A 1 192 ? -24.172 -3.317 26.130 1.00 78.19 192 SER A O 1
ATOM 1573 N N . LEU A 1 193 ? -26.234 -2.905 26.919 1.00 77.44 193 LEU A N 1
ATOM 1574 C CA . LEU A 1 193 ? -26.154 -1.440 26.840 1.00 77.44 193 LEU A CA 1
ATOM 1575 C C . LEU A 1 193 ? -25.033 -0.873 27.718 1.00 77.44 193 LEU A C 1
ATOM 1577 O O . LEU A 1 193 ? -24.321 0.039 27.307 1.00 77.44 193 LEU A O 1
ATOM 1581 N N . GLN A 1 194 ? -24.866 -1.443 28.910 1.00 77.06 194 GLN A N 1
ATOM 1582 C CA . GLN A 1 194 ? -23.845 -1.024 29.860 1.00 77.06 194 GLN A CA 1
ATOM 1583 C C . GLN A 1 194 ? -22.436 -1.386 29.381 1.00 77.06 194 GLN A C 1
ATOM 1585 O O . GLN A 1 194 ? -21.524 -0.593 29.568 1.00 77.06 194 GLN A O 1
ATOM 1590 N N . GLY A 1 195 ? -22.276 -2.510 28.671 1.00 76.81 195 GLY A N 1
ATOM 1591 C CA . GLY A 1 195 ? -21.018 -2.863 28.015 1.00 76.81 195 GLY A CA 1
ATOM 1592 C C . GLY A 1 195 ? -20.606 -1.827 26.969 1.00 76.81 195 GLY A C 1
ATOM 1593 O O . GLY A 1 195 ? -19.482 -1.339 27.010 1.00 76.81 195 GLY A O 1
ATOM 1594 N N . CYS A 1 196 ? -21.525 -1.405 26.091 1.00 83.50 196 CYS A N 1
ATOM 1595 C CA . CYS A 1 196 ? -21.226 -0.339 25.126 1.00 83.50 196 CYS A CA 1
ATOM 1596 C C . CYS A 1 196 ? -20.844 0.985 25.817 1.00 83.50 196 CYS A C 1
ATOM 1598 O O . CYS A 1 196 ? -19.940 1.683 25.354 1.00 83.50 196 CYS A O 1
ATOM 1600 N N . ALA A 1 197 ? -21.507 1.313 26.932 1.00 82.75 197 ALA A N 1
ATOM 1601 C CA . ALA A 1 197 ? -21.190 2.498 27.720 1.00 82.75 197 ALA A CA 1
ATOM 1602 C C . ALA A 1 197 ? -19.779 2.440 28.311 1.00 82.75 197 ALA A C 1
ATOM 1604 O O . ALA A 1 197 ? -19.050 3.419 28.195 1.00 82.75 197 ALA A O 1
ATOM 1605 N N . SER A 1 198 ? -19.371 1.296 28.872 1.00 77.56 198 SER A N 1
ATOM 1606 C CA . SER A 1 198 ? -18.030 1.116 29.446 1.00 77.56 198 SER A CA 1
ATOM 1607 C C . SER A 1 198 ? -16.928 1.287 28.426 1.00 77.56 198 SER A C 1
ATOM 1609 O O . SER A 1 198 ? -15.948 1.977 28.681 1.00 77.56 198 SER A O 1
ATOM 1611 N N . ILE A 1 199 ? -17.134 0.753 27.230 1.00 78.31 199 ILE A N 1
ATOM 1612 C CA . ILE A 1 199 ? -16.158 0.894 26.157 1.00 78.31 199 ILE A CA 1
ATOM 1613 C C . ILE A 1 199 ? -16.055 2.339 25.678 1.00 78.31 199 ILE A C 1
ATOM 1615 O O . ILE A 1 199 ? -14.959 2.816 25.386 1.00 78.31 199 ILE A O 1
ATOM 1619 N N . CYS A 1 200 ? -17.187 3.039 25.581 1.00 82.31 200 CYS A N 1
ATOM 1620 C CA . CYS A 1 200 ? -17.166 4.453 25.246 1.00 82.31 200 CYS A CA 1
ATOM 1621 C C . CYS A 1 200 ? -16.466 5.260 26.350 1.00 82.31 200 CYS A C 1
ATOM 1623 O O . CYS A 1 200 ? -15.637 6.101 26.045 1.00 82.31 200 CYS A O 1
ATOM 1625 N N . PHE A 1 201 ? -16.739 4.967 27.621 1.00 80.94 201 PHE A N 1
ATOM 1626 C CA . PHE A 1 201 ? -16.175 5.691 28.760 1.00 80.94 201 PHE A CA 1
ATOM 1627 C C . PHE A 1 201 ? -14.645 5.614 28.825 1.00 80.94 201 PHE A C 1
ATOM 1629 O O . PHE A 1 201 ? -13.979 6.623 29.030 1.00 80.94 201 PHE A O 1
ATOM 1636 N N . GLU A 1 202 ? -14.079 4.431 28.590 1.00 75.50 202 GLU A N 1
ATOM 1637 C CA . GLU A 1 202 ? -12.624 4.223 28.590 1.00 75.50 202 GLU A CA 1
ATOM 1638 C C . GLU A 1 202 ? -11.930 4.775 27.335 1.00 75.50 202 GLU A C 1
ATOM 1640 O O . GLU A 1 202 ? -10.710 4.949 27.289 1.00 75.50 202 GLU A O 1
ATOM 1645 N N . ASN A 1 203 ? -12.689 5.056 26.278 1.00 77.19 203 ASN A N 1
ATOM 1646 C CA . ASN A 1 203 ? -12.153 5.676 25.082 1.00 77.19 203 ASN A CA 1
ATOM 1647 C C . ASN A 1 203 ? -12.222 7.198 25.231 1.00 77.19 203 ASN A C 1
ATOM 1649 O O . ASN A 1 203 ? -13.273 7.787 25.015 1.00 77.19 203 ASN A O 1
ATOM 1653 N N . GLN A 1 204 ? -11.083 7.844 25.502 1.00 76.38 204 GLN A N 1
ATOM 1654 C CA . GLN A 1 204 ? -10.992 9.307 25.670 1.00 76.38 204 GLN A CA 1
ATOM 1655 C C . GLN A 1 204 ? -11.570 10.124 24.503 1.00 76.38 204 GLN A C 1
ATOM 1657 O O . GLN A 1 204 ? -11.880 11.301 24.662 1.00 76.38 204 GLN A O 1
ATOM 1662 N N . MET A 1 205 ? -11.700 9.522 23.318 1.00 81.44 205 MET A N 1
ATOM 1663 C CA . MET A 1 205 ? -12.273 10.173 22.143 1.00 81.44 205 MET A CA 1
ATOM 1664 C C . MET A 1 205 ? -13.784 9.940 22.013 1.00 81.44 205 MET A C 1
ATOM 1666 O O . MET A 1 205 ? -14.416 10.591 21.187 1.00 81.44 205 MET A O 1
ATOM 1670 N N . CYS A 1 206 ? -14.370 8.991 22.744 1.00 83.00 206 CYS A N 1
ATOM 1671 C CA . CYS A 1 206 ? -15.774 8.623 22.614 1.00 83.00 206 CYS A CA 1
ATOM 1672 C C . CYS A 1 206 ? -16.657 9.499 23.502 1.00 83.00 206 CYS A C 1
ATOM 1674 O O . CYS A 1 206 ? -16.462 9.597 24.708 1.00 83.00 206 CYS A O 1
ATOM 1676 N N . THR A 1 207 ? -17.669 10.113 22.897 1.00 86.75 207 THR A N 1
ATOM 1677 C CA . THR A 1 207 ? -18.661 10.933 23.607 1.00 86.75 207 THR A CA 1
ATOM 1678 C C . THR A 1 207 ? -20.027 10.253 23.663 1.00 86.75 207 THR A C 1
ATOM 1680 O O . THR A 1 207 ? -20.855 10.557 24.525 1.00 86.75 207 THR A O 1
ATOM 1683 N N . SER A 1 208 ? -20.297 9.322 22.744 1.00 88.50 208 SER A N 1
ATOM 1684 C CA . SER A 1 208 ? -21.576 8.614 22.672 1.00 88.50 208 SER A CA 1
ATOM 1685 C C . SER A 1 208 ? -21.495 7.303 21.894 1.00 88.50 208 SER A C 1
ATOM 1687 O O . SER A 1 208 ? -20.539 7.042 21.164 1.00 88.50 208 SER A O 1
ATOM 1689 N N . PHE A 1 209 ? -22.522 6.469 22.043 1.00 89.50 209 PHE A N 1
ATOM 1690 C CA . PHE A 1 209 ? -22.611 5.161 21.407 1.00 89.50 209 PHE A CA 1
ATOM 1691 C C . PHE A 1 209 ? -24.047 4.805 20.992 1.00 89.50 209 PHE A C 1
ATOM 1693 O O . PHE A 1 209 ? -25.025 5.356 21.502 1.00 89.50 209 PHE A O 1
ATOM 1700 N N . VAL A 1 210 ? -24.180 3.848 20.076 1.00 90.69 210 VAL A N 1
ATOM 1701 C CA . VAL A 1 210 ? -25.440 3.198 19.689 1.00 90.69 210 VAL A CA 1
ATOM 1702 C C . VAL A 1 210 ? -25.270 1.696 19.856 1.00 90.69 210 VAL A C 1
ATOM 1704 O O . VAL A 1 210 ? -24.250 1.140 19.462 1.00 90.69 210 VAL A O 1
ATOM 1707 N N . LYS A 1 211 ? -26.272 1.040 20.442 1.00 86.69 211 LYS A N 1
ATOM 1708 C CA . LYS A 1 211 ? -26.310 -0.415 20.594 1.00 86.69 211 LYS A CA 1
ATOM 1709 C C . LYS A 1 211 ? -27.305 -0.992 19.598 1.00 86.69 211 LYS A C 1
ATOM 1711 O O . LYS A 1 211 ? -28.505 -0.758 19.743 1.00 86.69 211 LYS A O 1
ATOM 1716 N N . GLU A 1 212 ? -26.821 -1.785 18.650 1.00 86.19 212 GLU A N 1
ATOM 1717 C CA . GLU A 1 212 ? -27.646 -2.503 17.680 1.00 86.19 212 GLU A CA 1
ATOM 1718 C C . GLU A 1 212 ? -27.359 -4.005 17.785 1.00 86.19 212 GLU A C 1
ATOM 1720 O O . GLU A 1 212 ? -26.269 -4.480 17.490 1.00 86.19 212 GLU A O 1
ATOM 1725 N N . LYS A 1 213 ? -28.340 -4.784 18.260 1.00 81.25 213 LYS A N 1
ATOM 1726 C CA . LYS A 1 213 ? -28.204 -6.238 18.490 1.00 81.25 213 LYS A CA 1
ATOM 1727 C C . LYS A 1 213 ? -26.964 -6.603 19.333 1.00 81.25 213 LYS A C 1
ATOM 1729 O O . LYS A 1 213 ? -27.035 -6.413 20.545 1.00 81.25 213 LYS A O 1
ATOM 1734 N N . ASN A 1 214 ? -25.897 -7.121 18.714 1.00 76.50 214 ASN A N 1
ATOM 1735 C CA . ASN A 1 214 ? -24.631 -7.535 19.344 1.00 76.50 214 ASN A CA 1
ATOM 1736 C C . ASN A 1 214 ? -23.436 -6.645 18.937 1.00 76.50 214 ASN A C 1
ATOM 1738 O O . ASN A 1 214 ? -22.277 -7.025 19.142 1.00 76.50 214 ASN A O 1
ATOM 1742 N N . GLU A 1 215 ? -23.713 -5.490 18.335 1.00 80.06 215 GLU A N 1
ATOM 1743 C CA . GLU A 1 215 ? -22.728 -4.503 17.905 1.00 80.06 215 GLU A CA 1
ATOM 1744 C C . GLU A 1 215 ? -22.905 -3.196 18.688 1.00 80.06 215 GLU A C 1
ATOM 1746 O O . GLU A 1 215 ? -24.026 -2.731 18.933 1.00 80.06 215 GLU A O 1
ATOM 1751 N N . CYS A 1 216 ? -21.781 -2.595 19.084 1.00 85.81 216 CYS A N 1
ATOM 1752 C CA . CYS A 1 216 ? -21.760 -1.243 19.633 1.00 85.81 216 CYS A CA 1
ATOM 1753 C C . CYS A 1 216 ? -21.088 -0.312 18.629 1.00 85.81 216 CYS A C 1
ATOM 1755 O O . CYS A 1 216 ? -19.895 -0.440 18.360 1.00 85.81 216 CYS A O 1
ATOM 1757 N N . HIS A 1 217 ? -21.815 0.676 18.131 1.00 88.25 217 HIS A N 1
ATOM 1758 C CA . HIS A 1 217 ? -21.240 1.742 17.323 1.00 88.25 217 HIS A CA 1
ATOM 1759 C C . HIS A 1 217 ? -20.814 2.885 18.240 1.00 88.25 217 HIS A C 1
ATOM 1761 O O . HIS A 1 217 ? -21.639 3.436 18.964 1.00 88.25 217 HIS A O 1
ATOM 1767 N N . LEU A 1 218 ? -19.527 3.224 18.235 1.00 87.06 218 LEU A N 1
ATOM 1768 C CA . LEU A 1 218 ? -18.945 4.268 19.082 1.00 87.06 218 LEU A CA 1
ATOM 1769 C C . LEU A 1 218 ? -18.725 5.549 18.274 1.00 87.06 218 LEU A C 1
ATOM 1771 O O . LEU A 1 218 ? -18.382 5.485 17.091 1.00 87.06 218 LEU A O 1
ATOM 1775 N N . PHE A 1 219 ? -18.877 6.709 18.906 1.00 87.69 219 PHE A N 1
ATOM 1776 C CA . PHE A 1 219 ? -18.830 7.998 18.224 1.00 87.69 219 PHE A CA 1
ATOM 1777 C C . PHE A 1 219 ? -18.129 9.088 19.039 1.00 87.69 219 PHE A C 1
ATOM 1779 O O . PHE A 1 219 ? -18.161 9.082 20.268 1.00 87.69 219 PHE A O 1
ATOM 1786 N N . ALA A 1 220 ? -17.540 10.048 18.327 1.00 85.06 220 ALA A N 1
ATOM 1787 C CA . ALA A 1 220 ? -16.839 11.208 18.871 1.00 85.06 220 ALA A CA 1
ATOM 1788 C C . ALA A 1 220 ? -17.438 12.523 18.346 1.00 85.06 220 ALA A C 1
ATOM 1790 O O . ALA A 1 220 ? -17.731 12.643 17.148 1.00 85.06 220 ALA A O 1
ATOM 1791 N N . ASP A 1 221 ? -17.552 13.527 19.217 1.00 79.75 221 ASP A N 1
ATOM 1792 C CA . ASP A 1 221 ? -17.816 14.910 18.816 1.00 79.75 221 ASP A CA 1
ATOM 1793 C C . ASP A 1 221 ? -16.496 15.564 18.377 1.00 79.75 221 ASP A C 1
ATOM 1795 O O . ASP A 1 221 ? -15.512 15.575 19.111 1.00 79.75 221 ASP A O 1
ATOM 1799 N N . VAL A 1 222 ? -16.446 16.079 17.147 1.00 68.81 222 VAL A N 1
ATOM 1800 C CA . VAL A 1 222 ? -15.270 16.787 16.617 1.00 68.81 222 VAL A CA 1
ATOM 1801 C C . VAL A 1 222 ? -15.596 18.275 16.585 1.00 68.81 222 VAL A C 1
ATOM 1803 O O . VAL A 1 222 ? -16.643 18.656 16.059 1.00 68.81 222 VAL A O 1
ATOM 1806 N N . MET A 1 223 ? -14.710 19.122 17.116 1.00 52.25 223 MET A N 1
ATOM 1807 C CA . MET A 1 223 ? -14.822 20.569 16.925 1.00 52.25 223 MET A CA 1
ATOM 1808 C C . MET A 1 223 ? -14.524 20.912 15.460 1.00 52.25 223 MET A C 1
ATOM 1810 O O . MET A 1 223 ? -13.441 20.621 14.958 1.00 52.25 223 MET A O 1
ATOM 1814 N N . GLY A 1 224 ? -15.498 21.511 14.770 1.00 52.31 224 GLY A N 1
ATOM 1815 C CA . GLY A 1 224 ? -15.396 21.902 13.361 1.00 52.31 224 GLY A CA 1
ATOM 1816 C C . GLY A 1 224 ? -16.260 21.068 12.408 1.00 52.31 224 GLY A C 1
ATOM 1817 O O . GLY A 1 224 ? -16.877 20.071 12.786 1.00 52.31 224 GLY A O 1
ATOM 1818 N N . ALA A 1 225 ? -16.346 21.519 11.153 1.00 47.94 225 ALA A N 1
ATOM 1819 C CA . ALA A 1 225 ? -17.191 20.940 10.109 1.00 47.94 225 ALA A CA 1
ATOM 1820 C C . ALA A 1 225 ? -16.703 19.542 9.669 1.00 47.94 225 ALA A C 1
ATOM 1822 O O . ALA A 1 225 ? -16.085 19.376 8.623 1.00 47.94 225 ALA A O 1
ATOM 1823 N N . GLY A 1 226 ? -16.972 18.522 10.488 1.00 48.91 226 GLY A N 1
ATOM 1824 C CA . GLY A 1 226 ? -16.778 17.117 10.129 1.00 48.91 226 GLY A CA 1
ATOM 1825 C C . GLY A 1 226 ? -17.770 16.658 9.054 1.00 48.91 226 GLY A C 1
ATOM 1826 O O . GLY A 1 226 ? -18.894 17.167 8.995 1.00 48.91 226 GLY A O 1
ATOM 1827 N N . GLN A 1 227 ? -17.343 15.697 8.227 1.00 53.44 227 GLN A N 1
ATOM 1828 C CA . GLN A 1 227 ? -18.183 15.019 7.233 1.00 53.44 227 GLN A CA 1
ATOM 1829 C C . GLN A 1 227 ? -19.415 14.374 7.901 1.00 53.44 227 GLN A C 1
ATOM 1831 O O . GLN A 1 227 ? -19.317 13.922 9.043 1.00 53.44 227 GLN A O 1
ATOM 1836 N N . PRO A 1 228 ? -20.576 14.324 7.223 1.00 55.56 228 PRO A N 1
ATOM 1837 C CA . PRO A 1 228 ? -21.770 13.688 7.768 1.00 55.56 228 PRO A CA 1
ATOM 1838 C C . PRO A 1 228 ? -21.521 12.197 8.031 1.00 55.56 228 PRO A C 1
ATOM 1840 O O . PRO A 1 228 ? -20.949 11.490 7.198 1.00 55.56 228 PRO A O 1
ATOM 1843 N N . ASN A 1 229 ? -21.963 11.712 9.194 1.00 61.56 229 ASN A N 1
ATOM 1844 C CA . ASN A 1 229 ? -21.914 10.290 9.520 1.00 61.56 229 ASN A CA 1
ATOM 1845 C C . ASN A 1 229 ? -22.693 9.482 8.469 1.00 61.56 229 ASN A C 1
ATOM 1847 O O . ASN A 1 229 ? -23.835 9.801 8.154 1.00 61.56 229 ASN A O 1
ATOM 1851 N N . LYS A 1 230 ? -22.109 8.379 7.985 1.00 66.75 230 LYS A N 1
ATOM 1852 C CA . LYS A 1 230 ? -22.754 7.444 7.039 1.00 66.75 230 LYS A CA 1
ATOM 1853 C C . LYS A 1 230 ? -23.889 6.613 7.675 1.00 66.75 230 LYS A C 1
ATOM 1855 O O . LYS A 1 230 ? -24.550 5.844 6.986 1.00 66.75 230 LYS A O 1
ATOM 1860 N N . TYR A 1 231 ? -24.101 6.743 8.984 1.00 72.56 231 TYR A N 1
ATOM 1861 C CA . TYR A 1 231 ? -25.045 5.942 9.761 1.00 72.56 231 TYR A CA 1
ATOM 1862 C C . TYR A 1 231 ? -26.335 6.706 10.079 1.00 72.56 231 TYR A C 1
ATOM 1864 O O . TYR A 1 231 ? -26.294 7.876 10.468 1.00 72.56 231 TYR A O 1
ATOM 1872 N N . SER A 1 232 ? -27.471 6.010 9.991 1.00 79.38 232 SER A N 1
ATOM 1873 C CA . SER A 1 232 ? -28.794 6.511 10.373 1.00 79.38 232 SER A CA 1
ATOM 1874 C C . SER A 1 232 ? -29.412 5.581 11.417 1.00 79.38 232 SER A C 1
ATOM 1876 O O . SER A 1 232 ? -29.702 4.426 11.114 1.00 79.38 232 SER A O 1
ATOM 1878 N N . PHE A 1 233 ? -29.596 6.080 12.641 1.00 84.19 233 PHE A N 1
ATOM 1879 C CA . PHE A 1 233 ? -30.243 5.360 13.742 1.00 84.19 233 PHE A CA 1
ATOM 1880 C C . PHE A 1 233 ? -31.438 6.154 14.277 1.00 84.19 233 PHE A C 1
ATOM 1882 O O . PHE A 1 23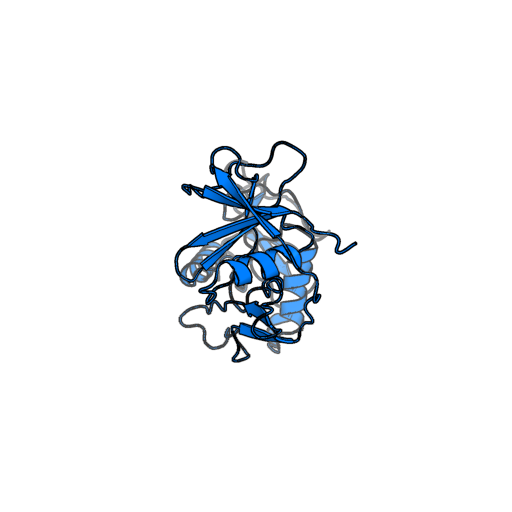3 ? -31.596 7.339 13.992 1.00 84.19 233 PHE A O 1
ATOM 1889 N N . THR A 1 234 ? -32.280 5.525 15.097 1.00 84.50 234 THR A N 1
ATOM 1890 C CA . THR A 1 234 ? -33.411 6.212 15.748 1.00 84.50 234 THR A CA 1
ATOM 1891 C C . THR A 1 234 ? -32.959 7.043 16.957 1.00 84.50 234 THR A C 1
ATOM 1893 O O . THR A 1 234 ? -33.433 8.158 17.180 1.00 84.50 234 THR A O 1
ATOM 1896 N N . TYR A 1 235 ? -32.028 6.518 17.755 1.00 87.31 235 TYR A N 1
ATOM 1897 C CA . TYR A 1 235 ? -31.508 7.160 18.964 1.00 87.31 235 TYR A CA 1
ATOM 1898 C C . TYR A 1 235 ? -30.085 6.683 19.277 1.00 87.31 235 TYR A C 1
ATOM 1900 O O . TYR A 1 235 ? -29.665 5.627 18.809 1.00 87.31 235 TYR A O 1
ATOM 1908 N N . GLY A 1 236 ? -29.370 7.440 20.109 1.00 89.75 236 GLY A N 1
ATOM 1909 C CA . GLY A 1 236 ? -28.081 7.053 20.689 1.00 89.75 236 GLY A CA 1
ATOM 1910 C C . GLY A 1 236 ? -28.023 7.325 22.189 1.00 89.75 236 GLY A C 1
ATOM 1911 O O . GLY A 1 236 ? -28.998 7.792 22.779 1.00 89.75 236 GLY A O 1
ATOM 1912 N N . TYR A 1 237 ? -26.885 7.030 22.810 1.00 90.25 237 TYR A N 1
ATOM 1913 C CA . TYR A 1 237 ? -26.623 7.262 24.229 1.00 90.25 237 TYR A CA 1
ATOM 1914 C C . TYR A 1 237 ? -25.364 8.106 24.397 1.00 90.25 237 TYR A C 1
ATOM 1916 O O . TYR A 1 237 ? -24.310 7.747 23.881 1.00 90.25 237 TYR A O 1
ATOM 1924 N N . ARG A 1 238 ? -25.469 9.228 25.108 1.00 89.25 238 ARG A N 1
ATOM 1925 C CA . ARG A 1 238 ? -24.343 10.109 25.433 1.00 89.25 238 ARG A CA 1
ATOM 1926 C C . ARG A 1 238 ? -23.861 9.820 26.847 1.00 89.25 238 ARG A C 1
ATOM 1928 O O . ARG A 1 238 ? -24.691 9.634 27.738 1.00 89.25 238 ARG A O 1
ATOM 1935 N N . LEU A 1 239 ? -22.547 9.768 27.039 1.00 82.31 239 LEU A N 1
ATOM 1936 C CA . LEU A 1 239 ? -21.960 9.608 28.365 1.00 82.31 239 LEU A CA 1
ATOM 1937 C C . LEU A 1 239 ? -22.182 10.877 29.188 1.00 82.31 239 LEU A C 1
ATOM 1939 O O . LEU A 1 239 ? -22.020 11.988 28.689 1.00 82.31 239 LEU A O 1
ATOM 1943 N N . ILE A 1 240 ? -22.572 10.694 30.442 1.00 77.81 240 ILE A N 1
ATOM 1944 C CA . ILE A 1 240 ? -22.684 11.754 31.437 1.00 77.81 240 ILE A CA 1
ATOM 1945 C C . ILE A 1 240 ? -21.812 11.290 32.594 1.00 77.81 240 ILE A C 1
ATOM 1947 O O . ILE A 1 240 ? -22.167 10.332 33.287 1.00 77.81 240 ILE A O 1
ATOM 1951 N N . ASP A 1 241 ? -20.649 11.914 32.766 1.00 65.25 241 ASP A N 1
ATOM 1952 C CA . ASP A 1 241 ? -19.800 11.654 33.925 1.00 65.25 241 ASP A CA 1
ATOM 1953 C C . ASP A 1 241 ? -20.621 11.815 35.210 1.00 65.25 241 ASP A C 1
ATOM 1955 O O . ASP A 1 241 ? -21.309 12.818 35.408 1.00 65.25 241 ASP A O 1
ATOM 1959 N N . TYR A 1 242 ? -20.563 10.812 36.085 1.00 49.09 242 TYR A N 1
ATOM 1960 C CA . TYR A 1 242 ? -21.029 10.938 37.459 1.00 49.09 242 TYR A CA 1
ATOM 1961 C C . TYR A 1 242 ? -19.785 10.886 38.337 1.00 49.09 242 TYR A C 1
ATOM 1963 O O . TYR A 1 242 ? -19.283 9.806 38.650 1.00 49.09 242 TYR A O 1
ATOM 1971 N N . ASN A 1 243 ? -19.265 12.057 38.707 1.00 43.62 243 ASN A N 1
ATOM 1972 C CA . ASN A 1 243 ? -18.365 12.132 39.849 1.00 43.62 243 ASN A CA 1
ATOM 1973 C C . ASN A 1 243 ? -19.150 11.612 41.058 1.00 43.62 243 ASN A C 1
ATOM 1975 O O . ASN A 1 243 ? -20.194 12.149 41.428 1.00 43.62 243 ASN A O 1
ATOM 1979 N N . GLY A 1 244 ? -18.705 10.479 41.598 1.00 44.88 244 GLY A N 1
ATOM 1980 C CA . GLY A 1 244 ? -19.108 10.053 42.925 1.00 44.88 244 GLY A CA 1
ATOM 1981 C C . GLY A 1 244 ? -18.414 10.967 43.923 1.00 44.88 244 GLY A C 1
ATOM 1982 O O . GLY A 1 244 ? -17.192 10.881 44.039 1.00 44.88 244 GLY A O 1
ATOM 1983 N N . A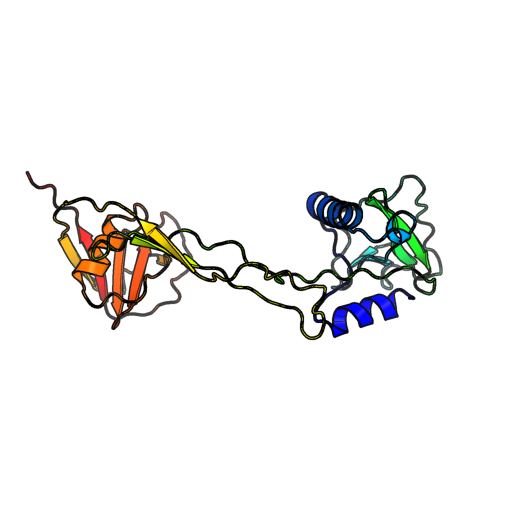SN A 1 245 ? -19.236 11.764 44.609 1.00 30.88 245 ASN A N 1
ATOM 1984 C CA . ASN A 1 245 ? -18.948 12.841 45.564 1.00 30.88 245 ASN A CA 1
ATOM 1985 C C . ASN A 1 245 ? -18.799 14.226 44.935 1.00 30.88 245 ASN A C 1
ATOM 1987 O O . ASN A 1 245 ? -17.813 14.465 44.204 1.00 30.88 245 ASN A O 1
#

Radius of gyration: 26.44 Å; chains: 1; bounding box: 58×41×78 Å

InterPro domains:
  IPR000884 Thrombospondin type-1 (TSP1) repeat [PS50092] (115-165)
  IPR001304 C-type lectin-like [PF00059] (2-111)
  IPR001304 C-type lectin-like [PS50041] (1-111)
  IPR001304 C-type lectin-like [SM00034] (2-111)
  IPR003609 PAN/Apple domain [PS50948] (164-244)
  IPR016186 C-type lectin-like/link domain superfamily [G3DSA:3.10.100.10] (1-118)
  IPR016187 C-type lectin fold [SSF56436] (3-111)
  IPR018378 C-type lectin, conserved site [PS00615] (88-110)

Sequence (245 aa):
MIWYLASKFCKKYHSNLPYLKDMESVKAIGKAFHQTRIRHYKHSNYWIGLQSSSRGKGQHWEWEDGTPLSFSYWSRKYHPNVLNYHYCAYMESGSKWMSKKCVERSSVVCVAENHGWSKWTPWSACDCRTNTAQRSRTCRSIPNLPRCNTCNGHTTSEVKGCECSSRKMKFQKFPWKNAPRKSLPSPTGISSLQGCASICFENQMCTSFVKEKNECHLFADVMGAGQPNKYSFTYGYRLIDYNGN

Foldseek 3Di:
DFQVVLQVVLVVQQWGFQDDQDPVSLVVVLVVLVPDPPPVQQFFKEFHQKKQDPVPQSQFIAGVVRHGRPDFQADPPEDSPRHPAIKTWIAHSVSHIHIDGSRDDGHHDTDNPPAAKDPKDPWAFAQQVVQKIKIFIDHHHGPPCVVRHNHPDDDRMDMDGHDFDPFDWDKDKDFCVPPAQDKDDKDFQAQDPVSLVRSQVRPPQFFWWDDDGRIIITHGHDPDDHDHDPDDDGIIMGIDHDDPD